Protein AF-A0A060Z5K5-F1 (afdb_monomer)

Sequence (208 aa):
MTDFLVFLSLPHPSLQPNPSNKLAIIHILGLLSNLFTTLDISKQEDESGEGTAPPVKTAPPPPGPNPVVVVLQQVFALIQTVLSKWLNDSQVVEAVCAIFEKSVRTLLHDFAPMVSQLSEMLGQMYSTIPQASALDLTRQMVHIFASETDNFPPIKALFELVTSVTLSIFQQGPRDHPDIVDSFMQLQAQVCFWFLISFTLGFSISLS

InterPro domains:
  IPR011989 Armadillo-like helical [G3DSA:1.25.10.10] (8-202)
  IPR040944 Importin 13 repeat 2 [PF18786] (19-47)
  IPR051345 Importin beta-like nuclear transport receptors [PTHR12363] (16-189)
  IPR058537 Transportin-3/Importin-13, fourth TPR domain [PF24139] (66-166)

Secondary structure (DSSP, 8-state):
--HHHHHHH---S-----HHHHHHHHHHHHHHHHHHHH--GGGSSSS----------PPPPP-PPPHHHHHHHHHHHHHHHHHHHHTT-HHHHHHHHHHHHHHHHHHGGGGGGGHHHHHHHHHHHHHHS--HHHHHHHHHHHHHHTT-TTTHHHHHHHHHHHHHHHHHHHHH-TTS-HHHHHHHHHHHHHHHHHHHHHHHTT------

Mean predicted aligned error: 12.59 Å

pLDDT: mean 74.25, std 17.39, range [34.84, 93.31]

Radius of gyration: 20.28 Å; Cα contacts (8 Å, |Δi|>4): 146; chains: 1; bounding box: 58×50×59 Å

Foldseek 3Di:
DVVVVVVVPDPDPDPPPDVVVVVVLLVVLVVLLVVLLVPLPVPPPPPDPDDDDDDDPDDDDPCDPDVSVVVVVVVLVVLVVVCVNCLLPPVSLLSNLVSLQSNCVRCQVVCQVCLLVLLVVLLSSCLNPNDLSSLLSLLSCCVRCVVPLVSVPSSVVSLVSNVVSLVVVVVVPCPVCVSSVVSNVVSVVSVVVVVVVCVVVVVCPPPD

Structure (mmCIF, N/CA/C/O backbone):
data_AF-A0A060Z5K5-F1
#
_entry.id   AF-A0A060Z5K5-F1
#
loop_
_atom_site.group_PDB
_atom_site.id
_atom_site.type_symbol
_atom_site.label_atom_id
_atom_site.label_alt_id
_atom_site.label_comp_id
_atom_site.label_asym_id
_atom_site.label_entity_id
_atom_site.label_seq_id
_atom_site.pdbx_PDB_ins_code
_atom_site.Cartn_x
_atom_site.Cartn_y
_atom_site.Cartn_z
_atom_site.occupancy
_atom_site.B_iso_or_equiv
_atom_site.auth_seq_id
_atom_site.auth_comp_id
_atom_site.auth_asym_id
_atom_site.auth_atom_id
_atom_site.pdbx_PDB_model_num
ATOM 1 N N . MET A 1 1 ? 0.955 -26.351 16.956 1.00 44.62 1 MET A N 1
ATOM 2 C CA . MET A 1 1 ? 1.068 -24.915 17.314 1.00 44.62 1 MET A CA 1
ATOM 3 C C . MET A 1 1 ? 2.454 -24.551 17.857 1.00 44.62 1 MET A C 1
ATOM 5 O O . MET A 1 1 ? 2.835 -23.395 17.776 1.00 44.62 1 MET A O 1
ATOM 9 N N . THR A 1 2 ? 3.237 -25.518 18.349 1.00 37.34 2 THR A N 1
ATOM 10 C CA . THR A 1 2 ? 4.592 -25.333 18.900 1.00 37.34 2 THR A CA 1
ATOM 11 C C . THR A 1 2 ? 5.711 -25.207 17.855 1.00 37.34 2 THR A C 1
ATOM 13 O O . THR A 1 2 ? 6.692 -24.526 18.126 1.00 37.34 2 THR A O 1
ATOM 16 N N . ASP A 1 3 ? 5.561 -25.751 16.643 1.00 43.75 3 ASP A N 1
ATOM 17 C CA . ASP A 1 3 ? 6.574 -25.626 15.572 1.00 43.75 3 ASP A CA 1
ATOM 18 C C . ASP A 1 3 ? 6.774 -24.198 15.040 1.00 43.75 3 ASP A C 1
ATOM 20 O O . ASP A 1 3 ? 7.840 -23.854 14.533 1.00 43.75 3 ASP A O 1
ATOM 24 N N . PHE A 1 4 ? 5.766 -23.336 15.181 1.00 44.59 4 PHE A N 1
ATOM 25 C CA . PHE A 1 4 ? 5.789 -21.990 14.608 1.00 44.59 4 PHE A CA 1
ATOM 26 C C . PHE A 1 4 ? 6.753 -21.050 15.348 1.00 44.59 4 PHE A C 1
ATOM 28 O O . PHE A 1 4 ? 7.448 -20.249 14.726 1.00 44.59 4 PHE A O 1
ATOM 35 N N . LEU A 1 5 ? 6.854 -21.190 16.675 1.00 42.06 5 LEU A N 1
ATOM 36 C CA . LEU A 1 5 ? 7.814 -20.425 17.477 1.00 42.06 5 LEU A CA 1
ATOM 37 C C . LEU A 1 5 ? 9.244 -20.943 17.301 1.00 42.06 5 LEU A C 1
ATOM 39 O O . LEU A 1 5 ? 10.181 -20.152 17.302 1.00 42.06 5 LEU A O 1
ATOM 43 N N . VAL A 1 6 ? 9.424 -22.244 17.054 1.00 49.81 6 VAL A N 1
ATOM 44 C CA . VAL A 1 6 ? 10.751 -22.818 16.776 1.00 49.81 6 VAL A CA 1
ATOM 45 C C . VAL A 1 6 ? 11.325 -22.263 15.468 1.00 49.81 6 VAL A C 1
ATOM 47 O O . VAL A 1 6 ? 12.512 -21.955 15.401 1.00 49.81 6 VAL A O 1
ATOM 50 N N . PHE A 1 7 ? 10.483 -22.041 14.453 1.00 47.78 7 PHE A N 1
ATOM 51 C CA . PHE A 1 7 ? 10.912 -21.466 13.173 1.00 47.78 7 PHE A CA 1
ATOM 52 C C . PHE A 1 7 ? 11.281 -19.969 13.255 1.00 47.78 7 PHE A C 1
ATOM 54 O O . PHE A 1 7 ? 12.059 -19.480 12.434 1.00 47.78 7 PHE A O 1
ATOM 61 N N . LEU A 1 8 ? 10.743 -19.241 14.242 1.00 44.91 8 LEU A N 1
ATOM 62 C CA . LEU A 1 8 ? 10.999 -17.811 14.472 1.00 44.91 8 LEU A CA 1
ATOM 63 C C . LEU A 1 8 ? 12.113 -17.538 15.496 1.00 44.91 8 LEU A C 1
ATOM 65 O O . LEU A 1 8 ? 12.731 -16.478 15.435 1.00 44.91 8 LEU A O 1
ATOM 69 N N . SER A 1 9 ? 12.394 -18.468 16.414 1.00 38.03 9 SER A N 1
ATOM 70 C CA . SER A 1 9 ? 13.347 -18.259 17.517 1.00 38.03 9 SER A CA 1
ATOM 71 C C . SER A 1 9 ? 14.774 -18.762 17.269 1.00 38.03 9 SER A C 1
ATOM 73 O O . SER A 1 9 ? 15.619 -18.564 18.141 1.00 38.03 9 SER A O 1
ATOM 75 N N . LEU A 1 10 ? 15.097 -19.386 16.127 1.00 34.84 10 LEU A N 1
ATOM 76 C CA . LEU A 1 10 ? 16.484 -19.784 15.853 1.00 34.84 10 LEU A CA 1
ATOM 77 C C . LEU A 1 10 ? 17.311 -18.634 15.243 1.00 34.84 10 LEU A C 1
ATOM 79 O O . LEU A 1 10 ? 16.999 -18.175 14.141 1.00 34.84 10 LEU A O 1
ATOM 83 N N . PRO A 1 11 ? 18.434 -18.236 15.873 1.00 44.25 11 PRO A N 1
ATOM 84 C CA . PRO A 1 11 ? 19.439 -17.418 15.222 1.00 44.25 11 PRO A CA 1
ATOM 85 C C . PRO A 1 11 ? 20.275 -18.349 14.341 1.00 44.25 11 PRO A C 1
ATOM 87 O O . PRO A 1 11 ? 21.190 -19.006 14.827 1.00 44.25 11 PRO A O 1
ATOM 90 N N . HIS A 1 12 ? 19.943 -18.466 13.056 1.00 40.28 12 HIS A N 1
ATOM 91 C CA . HIS A 1 12 ? 20.864 -19.048 12.080 1.00 40.28 12 HIS A CA 1
ATOM 92 C C . HIS A 1 12 ? 21.026 -18.125 10.868 1.00 40.28 12 HIS A C 1
ATOM 94 O O . HIS A 1 12 ? 20.030 -17.719 10.260 1.00 40.28 12 HIS A O 1
ATOM 100 N N . PRO A 1 13 ? 22.279 -17.784 10.515 1.00 49.22 13 PRO A N 1
ATOM 101 C CA . PRO A 1 13 ? 22.588 -17.052 9.303 1.00 49.22 13 PRO A CA 1
ATOM 102 C C . PRO A 1 13 ? 22.387 -18.005 8.117 1.00 49.22 13 PRO A C 1
ATOM 104 O O . PRO A 1 13 ? 22.707 -19.185 8.220 1.00 49.22 13 PRO A O 1
ATOM 107 N N . SER A 1 14 ? 21.868 -17.489 6.999 1.00 41.91 14 SER A N 1
ATOM 108 C CA . SER A 1 14 ? 21.512 -18.202 5.752 1.00 41.91 14 SER A CA 1
ATOM 109 C C . SER A 1 14 ? 20.120 -18.859 5.686 1.00 41.91 14 SER A C 1
ATOM 111 O O . SER A 1 14 ? 19.975 -20.039 5.382 1.00 41.91 14 SER A O 1
ATOM 113 N N . LEU A 1 15 ? 19.047 -18.067 5.832 1.00 43.53 15 LEU A N 1
ATOM 114 C CA . LEU A 1 15 ? 17.788 -18.424 5.162 1.00 43.53 15 LEU A CA 1
ATOM 115 C C . LEU A 1 15 ? 17.928 -18.072 3.671 1.00 43.53 15 LEU A C 1
ATOM 117 O O . LEU A 1 15 ? 17.514 -17.000 3.239 1.00 43.53 15 LEU A O 1
ATOM 121 N N . GLN A 1 16 ? 18.564 -18.941 2.881 1.00 48.69 16 GLN A N 1
ATOM 122 C CA . GLN A 1 16 ? 18.398 -18.863 1.430 1.00 48.69 16 GLN A CA 1
ATOM 123 C C . GLN A 1 16 ? 16.910 -19.124 1.122 1.00 48.69 16 GLN A C 1
ATOM 125 O O . GLN A 1 16 ? 16.372 -20.135 1.588 1.00 48.69 16 GLN A O 1
ATOM 130 N N . PRO A 1 17 ? 16.218 -18.227 0.397 1.00 52.06 17 PRO A N 1
ATOM 131 C CA . PRO A 1 17 ? 14.817 -18.415 0.044 1.00 52.06 17 PRO A CA 1
ATOM 132 C C . PRO A 1 17 ? 14.689 -19.668 -0.831 1.00 52.06 17 PRO A C 1
ATOM 134 O O . PRO A 1 17 ? 15.115 -19.683 -1.982 1.00 52.06 17 PRO A O 1
ATOM 137 N N . ASN A 1 18 ? 14.150 -20.753 -0.268 1.00 60.19 18 ASN A N 1
ATOM 138 C CA . ASN A 1 18 ? 13.898 -21.989 -1.005 1.00 60.19 18 ASN A CA 1
ATOM 139 C C . ASN A 1 18 ? 12.447 -21.978 -1.562 1.00 60.19 18 ASN A C 1
ATOM 141 O O . ASN A 1 18 ? 11.542 -21.423 -0.927 1.00 60.19 18 ASN A O 1
ATOM 145 N N . PRO A 1 19 ? 12.182 -22.572 -2.739 1.00 63.44 19 PRO A N 1
ATOM 146 C CA . PRO A 1 19 ? 10.865 -22.504 -3.383 1.00 63.44 19 PRO A CA 1
ATOM 147 C C . PRO A 1 19 ? 9.754 -23.241 -2.609 1.00 63.44 19 PRO A C 1
ATOM 149 O O . PRO A 1 19 ? 8.592 -22.845 -2.679 1.00 63.44 19 PRO A O 1
ATOM 152 N N . SER A 1 20 ? 10.085 -24.266 -1.820 1.00 67.00 20 SER A N 1
ATOM 153 C CA . SER A 1 20 ? 9.110 -24.992 -0.988 1.00 67.00 20 SER A CA 1
ATOM 154 C C . SER A 1 20 ? 8.607 -24.156 0.198 1.00 67.00 20 SER A C 1
ATOM 156 O O . SER A 1 20 ? 7.423 -24.184 0.528 1.00 67.00 20 SER A O 1
ATOM 158 N N . ASN A 1 21 ? 9.482 -23.352 0.803 1.00 76.12 21 ASN A N 1
ATOM 159 C CA . ASN A 1 21 ? 9.159 -22.413 1.874 1.00 76.12 21 ASN A CA 1
ATOM 160 C C . ASN A 1 21 ? 8.326 -21.256 1.324 1.00 76.12 21 ASN A C 1
ATOM 162 O O . ASN A 1 21 ? 7.429 -20.787 2.017 1.00 76.12 21 ASN A O 1
ATOM 166 N N . LYS A 1 22 ? 8.571 -20.829 0.075 1.00 73.94 22 LYS A N 1
ATOM 167 C CA . LYS A 1 22 ? 7.778 -19.787 -0.591 1.00 73.94 22 LYS A CA 1
ATOM 168 C C . LYS A 1 22 ? 6.291 -20.145 -0.621 1.00 73.94 22 LYS A C 1
ATOM 170 O O . LYS A 1 22 ? 5.469 -19.345 -0.187 1.00 73.94 22 LYS A O 1
ATOM 175 N N . LEU A 1 23 ? 5.942 -21.353 -1.073 1.00 76.94 23 LEU A N 1
ATOM 176 C CA . LEU A 1 23 ? 4.542 -21.797 -1.129 1.00 76.94 23 LEU A CA 1
ATOM 177 C C . LEU A 1 23 ? 3.906 -21.890 0.263 1.00 76.94 23 LEU A C 1
ATOM 179 O O . LEU A 1 23 ? 2.769 -21.459 0.442 1.00 76.94 23 LEU A O 1
ATOM 183 N N . ALA A 1 24 ? 4.642 -22.395 1.258 1.00 78.19 24 ALA A N 1
ATOM 184 C CA . ALA A 1 24 ? 4.161 -22.448 2.637 1.00 78.19 24 ALA A CA 1
ATOM 185 C C . ALA A 1 24 ? 3.895 -21.043 3.204 1.00 78.19 24 ALA A C 1
ATOM 187 O O . ALA A 1 24 ? 2.864 -20.816 3.833 1.00 78.19 24 ALA A O 1
ATOM 188 N N . ILE A 1 25 ? 4.787 -20.085 2.937 1.00 78.19 25 ILE A N 1
ATOM 189 C CA . ILE A 1 25 ? 4.647 -18.691 3.368 1.00 78.19 25 ILE A CA 1
ATOM 190 C C . ILE A 1 25 ? 3.446 -18.031 2.693 1.00 78.19 25 ILE A C 1
ATOM 192 O O . ILE A 1 25 ? 2.624 -17.446 3.389 1.00 78.19 25 ILE A O 1
ATOM 196 N N . ILE A 1 26 ? 3.298 -18.170 1.372 1.00 77.12 26 ILE A N 1
ATOM 197 C CA . ILE A 1 26 ? 2.141 -17.634 0.637 1.00 77.12 26 ILE A CA 1
ATOM 198 C C . ILE A 1 26 ? 0.837 -18.234 1.177 1.00 77.12 26 ILE A C 1
ATOM 200 O O . ILE A 1 26 ? -0.138 -17.513 1.375 1.00 77.12 26 ILE A O 1
ATOM 204 N N . HIS A 1 27 ? 0.818 -19.533 1.482 1.00 75.00 27 HIS A N 1
ATOM 205 C CA . HIS A 1 27 ? -0.350 -20.178 2.073 1.00 75.00 27 HIS A CA 1
ATOM 206 C C . HIS A 1 27 ? -0.678 -19.618 3.467 1.00 75.00 27 HIS A C 1
ATOM 208 O O . HIS A 1 27 ? -1.834 -19.316 3.751 1.00 75.00 27 HIS A O 1
ATOM 214 N N . ILE A 1 28 ? 0.324 -19.424 4.333 1.00 80.81 28 ILE A N 1
ATOM 215 C CA . ILE A 1 28 ? 0.141 -18.820 5.666 1.00 80.81 28 ILE A CA 1
ATOM 216 C C . ILE A 1 28 ? -0.368 -17.381 5.548 1.00 80.81 28 ILE A C 1
ATOM 218 O O . ILE A 1 28 ? -1.309 -17.004 6.241 1.00 80.81 28 ILE A O 1
ATOM 222 N N . LEU A 1 29 ? 0.219 -16.594 4.649 1.00 78.69 29 LEU A N 1
ATOM 223 C CA . LEU A 1 29 ? -0.229 -15.243 4.323 1.00 78.69 29 LEU A CA 1
ATOM 224 C C . LEU A 1 29 ? -1.702 -15.252 3.868 1.00 78.69 29 LEU A C 1
ATOM 226 O O . LEU A 1 29 ? -2.509 -14.464 4.360 1.00 78.69 29 LEU A O 1
ATOM 230 N N . GLY A 1 30 ? -2.095 -16.214 3.030 1.00 77.00 30 GLY A N 1
ATOM 231 C CA . GLY A 1 30 ? -3.491 -16.426 2.643 1.00 77.00 30 GLY A CA 1
ATOM 232 C C . GLY A 1 30 ? -4.416 -16.738 3.827 1.00 77.00 30 GLY A C 1
ATOM 233 O O . GLY A 1 30 ? -5.504 -16.172 3.922 1.00 77.00 30 GLY A O 1
ATOM 234 N N . LEU A 1 31 ? -3.980 -17.577 4.774 1.00 79.75 31 LEU A N 1
ATOM 235 C CA . LEU A 1 31 ? -4.740 -17.858 6.000 1.00 79.75 31 LEU A CA 1
ATOM 236 C C . LEU A 1 31 ? -4.912 -16.603 6.870 1.00 79.75 31 LEU A C 1
ATOM 238 O O . LEU A 1 31 ? -5.997 -16.380 7.404 1.00 79.75 31 LEU A O 1
ATOM 242 N N . LEU A 1 32 ? -3.877 -15.763 6.974 1.00 77.50 32 LEU A N 1
ATOM 243 C CA . LEU A 1 32 ? -3.950 -14.480 7.681 1.00 77.50 32 LEU A CA 1
ATOM 244 C C . LEU A 1 32 ? -4.933 -13.512 7.002 1.00 77.50 32 LEU A C 1
ATOM 246 O O . LEU A 1 32 ? -5.686 -12.832 7.692 1.00 77.50 32 LEU A O 1
ATOM 250 N N . SER A 1 33 ? -4.999 -13.502 5.665 1.00 74.38 33 SER A N 1
ATOM 251 C CA . SER A 1 33 ? -6.026 -12.759 4.912 1.00 74.38 33 SER A CA 1
ATOM 252 C C . SER A 1 33 ? -7.446 -13.161 5.316 1.00 74.38 33 SER A C 1
ATOM 254 O O . SER A 1 33 ? -8.305 -12.312 5.561 1.00 74.38 33 SER A O 1
ATOM 256 N N . ASN A 1 34 ? -7.692 -14.469 5.418 1.00 76.31 34 ASN A N 1
ATOM 257 C CA . ASN A 1 34 ? -8.995 -15.001 5.814 1.00 76.31 34 ASN A CA 1
ATOM 258 C C . ASN A 1 34 ? -9.324 -14.654 7.271 1.00 76.31 34 ASN A C 1
ATOM 260 O O . ASN A 1 34 ? -10.469 -14.348 7.594 1.00 76.31 34 ASN A O 1
ATOM 264 N N . LEU A 1 35 ? -8.315 -14.644 8.146 1.00 76.88 35 LEU A N 1
ATOM 265 C CA . LEU A 1 35 ? -8.489 -14.201 9.524 1.00 76.88 35 LEU A CA 1
ATOM 266 C C . LEU A 1 35 ? -8.926 -12.730 9.577 1.00 76.88 35 LEU A C 1
ATOM 268 O O . LEU A 1 35 ? -9.896 -12.427 10.260 1.00 76.88 35 LEU A O 1
ATOM 272 N N . PHE A 1 36 ? -8.277 -11.835 8.822 1.00 71.06 36 PHE A N 1
ATOM 273 C CA . PHE A 1 36 ? -8.640 -10.413 8.792 1.00 71.06 36 PHE A CA 1
ATOM 274 C C . PHE A 1 36 ? -10.025 -10.140 8.213 1.00 71.06 36 PHE A C 1
ATOM 276 O O . PHE A 1 36 ? -10.741 -9.299 8.740 1.00 71.06 36 PHE A O 1
ATOM 283 N N . THR A 1 37 ? -10.425 -10.876 7.177 1.00 70.69 37 THR A N 1
ATOM 284 C CA . THR A 1 37 ? -11.785 -10.767 6.620 1.00 70.69 37 THR A CA 1
ATOM 285 C C . THR A 1 37 ? -12.864 -11.303 7.566 1.00 70.69 37 THR A C 1
ATOM 287 O O . THR A 1 37 ? -14.017 -10.906 7.455 1.00 70.69 37 THR A O 1
ATOM 290 N N . THR A 1 38 ? -12.502 -12.174 8.514 1.00 69.06 38 THR A N 1
ATOM 291 C CA . THR A 1 38 ? -13.416 -12.707 9.543 1.00 69.06 38 THR A CA 1
ATOM 292 C C . THR A 1 38 ? -13.404 -11.871 10.832 1.00 69.06 38 THR A C 1
ATOM 294 O O . THR A 1 38 ? -14.346 -11.938 11.614 1.00 69.06 38 THR A O 1
ATOM 297 N N . LEU A 1 39 ? -12.351 -11.077 11.061 1.00 64.94 39 LEU A N 1
ATOM 298 C CA . LEU A 1 39 ? -12.170 -10.198 12.228 1.00 64.94 39 LEU A CA 1
ATOM 299 C C . LEU A 1 39 ? -13.001 -8.903 12.169 1.00 64.94 39 LEU A C 1
ATOM 301 O O . LEU A 1 39 ? -12.843 -8.059 13.047 1.00 64.94 39 LEU A O 1
ATOM 305 N N . ASP A 1 40 ? -13.876 -8.750 11.173 1.00 62.50 40 ASP A N 1
ATOM 306 C CA . ASP A 1 40 ? -14.920 -7.720 11.119 1.00 62.50 40 ASP A CA 1
ATOM 307 C C . ASP A 1 40 ? -15.944 -7.968 12.244 1.00 62.50 40 ASP A C 1
ATOM 309 O O . ASP A 1 40 ? -16.966 -8.635 12.074 1.00 62.50 40 ASP A O 1
ATOM 313 N N . ILE A 1 41 ? -15.612 -7.501 13.448 1.00 55.66 41 ILE A N 1
ATOM 314 C CA . ILE A 1 41 ? -16.504 -7.534 14.617 1.00 55.66 41 ILE A CA 1
ATOM 315 C C . ILE A 1 41 ? -17.594 -6.45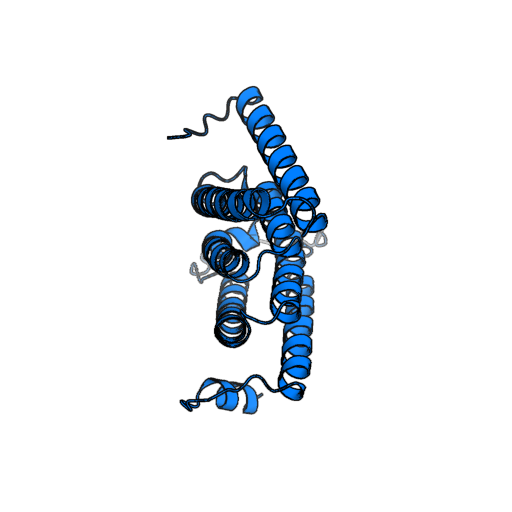0 14.480 1.00 55.66 41 ILE A C 1
ATOM 317 O O . ILE A 1 41 ? -18.643 -6.532 15.119 1.00 55.66 41 ILE A O 1
ATOM 321 N N . SER A 1 42 ? -17.389 -5.482 13.585 1.00 48.59 42 SER A N 1
ATOM 322 C CA . SER A 1 42 ? -18.235 -4.310 13.349 1.00 48.59 42 SER A CA 1
ATOM 323 C C . SER A 1 42 ? -19.606 -4.665 12.757 1.00 48.59 42 SER A C 1
ATOM 325 O O . SER A 1 42 ? -20.529 -3.857 12.797 1.00 48.59 42 SER A O 1
ATOM 327 N N . LYS A 1 43 ? -19.793 -5.898 12.271 1.00 46.03 43 LYS A N 1
ATOM 328 C CA . LYS A 1 43 ? -21.084 -6.382 11.760 1.00 46.03 43 LYS A CA 1
ATOM 329 C C . LYS A 1 43 ? -22.032 -6.976 12.812 1.00 46.03 43 LYS A C 1
ATOM 331 O O . LYS A 1 43 ? -23.114 -7.427 12.443 1.00 46.03 43 LYS A O 1
ATOM 336 N N . GLN A 1 44 ? -21.655 -7.019 14.093 1.00 40.47 44 GLN A N 1
ATOM 337 C CA . GLN A 1 44 ? -22.434 -7.718 15.129 1.00 40.47 44 GLN A CA 1
ATOM 338 C C . GLN A 1 44 ? -23.178 -6.803 16.123 1.00 40.47 44 GLN A C 1
ATOM 340 O O . GLN A 1 44 ? -23.739 -7.312 17.088 1.00 40.47 44 GLN A O 1
ATOM 345 N N . GLU A 1 45 ? -23.233 -5.483 15.901 1.00 43.31 45 GLU A N 1
ATOM 346 C CA . GLU A 1 45 ? -24.003 -4.570 16.774 1.00 43.31 45 GLU A CA 1
ATOM 347 C C . GLU A 1 45 ? -25.411 -4.207 16.256 1.00 43.31 45 GLU A C 1
ATOM 349 O O . GLU A 1 45 ? -26.222 -3.723 17.041 1.00 43.31 45 GLU A O 1
ATOM 354 N N . ASP A 1 46 ? -25.773 -4.524 15.005 1.00 40.56 46 ASP A N 1
ATOM 355 C CA . ASP A 1 46 ? -27.082 -4.133 14.432 1.00 40.56 46 ASP A CA 1
ATOM 356 C C . ASP A 1 46 ? -28.192 -5.215 14.481 1.00 40.56 46 ASP A C 1
ATOM 358 O O . ASP A 1 46 ? -29.323 -4.957 14.072 1.00 40.56 46 ASP A O 1
ATOM 362 N N . GLU A 1 47 ? -27.941 -6.412 15.032 1.00 42.41 47 GLU A N 1
ATOM 363 C CA . GLU A 1 47 ? -28.956 -7.482 15.200 1.00 42.41 47 GLU A CA 1
ATOM 364 C C . GLU A 1 47 ? -29.211 -7.853 16.675 1.00 42.41 47 GLU A C 1
ATOM 366 O O . GLU A 1 47 ? -29.268 -9.020 17.062 1.00 42.41 47 GLU A O 1
ATOM 371 N N . SER A 1 48 ? -29.387 -6.864 17.550 1.00 40.59 48 SER A N 1
ATOM 372 C CA . SER A 1 48 ? -29.969 -7.101 18.883 1.00 40.59 48 SER A CA 1
ATOM 373 C C . SER A 1 48 ? -30.917 -5.976 19.287 1.00 40.59 48 SER A C 1
ATOM 375 O O . SER A 1 48 ? -30.743 -5.287 20.289 1.00 40.59 48 SER A O 1
ATOM 377 N N . GLY A 1 49 ? -31.959 -5.809 18.472 1.00 46.28 49 GLY A N 1
ATOM 378 C CA . GLY A 1 49 ? -33.198 -5.167 18.887 1.00 46.28 49 GLY A CA 1
ATOM 379 C C . GLY A 1 49 ? -34.063 -6.129 19.713 1.00 46.28 49 GLY A C 1
ATOM 380 O O . GLY A 1 49 ? -34.376 -7.222 19.258 1.00 46.28 49 GLY A O 1
ATOM 381 N N . GLU A 1 50 ? -34.474 -5.644 20.888 1.00 42.03 50 GLU A N 1
ATOM 382 C CA . GLU A 1 50 ? -35.502 -6.152 21.820 1.00 42.03 50 GLU A CA 1
ATOM 383 C C . GLU A 1 50 ? -35.119 -7.233 22.854 1.00 42.03 50 GLU A C 1
ATOM 385 O O . GLU A 1 50 ? -34.911 -8.402 22.542 1.00 42.03 50 GLU A O 1
ATOM 390 N N . GLY A 1 51 ? -35.155 -6.851 24.146 1.00 37.94 51 GLY A N 1
ATOM 391 C CA . GLY A 1 51 ? -35.130 -7.813 25.259 1.00 37.94 51 GLY A CA 1
ATOM 392 C C . GLY A 1 51 ? -34.816 -7.283 26.672 1.00 37.94 51 GLY A C 1
ATOM 393 O O . GLY A 1 51 ? -33.881 -7.752 27.301 1.00 37.94 51 GLY A O 1
ATOM 394 N N . THR A 1 52 ? -35.586 -6.312 27.169 1.00 45.88 52 THR A N 1
ATOM 395 C CA . THR A 1 52 ? -35.945 -6.017 28.586 1.00 45.88 52 THR A CA 1
ATOM 396 C C . THR A 1 52 ? -35.101 -6.598 29.761 1.00 45.88 52 THR A C 1
ATOM 398 O O . THR A 1 52 ? -35.322 -7.744 30.142 1.00 45.88 52 THR A O 1
ATOM 401 N N . ALA A 1 53 ? -34.280 -5.781 30.463 1.00 36.50 53 ALA A N 1
ATOM 402 C CA . ALA A 1 53 ? -33.975 -5.876 31.924 1.00 36.50 53 ALA A CA 1
ATOM 403 C C . ALA A 1 53 ? -33.090 -4.699 32.461 1.00 36.50 53 ALA A C 1
ATOM 405 O O . ALA A 1 53 ? -32.394 -4.071 31.668 1.00 36.50 53 ALA A O 1
ATOM 406 N N . PRO A 1 54 ? -33.105 -4.359 33.780 1.00 47.84 54 PRO A N 1
ATOM 407 C CA . PRO A 1 54 ? -32.609 -3.082 34.343 1.00 47.84 54 PRO A CA 1
ATOM 408 C C . PRO A 1 54 ? -31.074 -2.977 34.522 1.00 47.84 54 PRO A C 1
ATOM 410 O O . PRO A 1 54 ? -30.385 -3.996 34.538 1.00 47.84 54 PRO A O 1
ATOM 413 N N . PRO A 1 55 ? -30.521 -1.758 34.732 1.00 47.59 55 PRO A N 1
ATOM 414 C CA . PRO A 1 55 ? -29.097 -1.476 34.580 1.00 47.59 55 PRO A CA 1
ATOM 415 C C . PRO A 1 55 ? -28.294 -1.903 35.814 1.00 47.59 55 PRO A C 1
ATOM 417 O O . PRO A 1 55 ? -28.357 -1.272 36.873 1.00 47.59 55 PRO A O 1
ATOM 420 N N . VAL A 1 56 ? -27.475 -2.944 35.674 1.00 44.62 56 VAL A N 1
ATOM 421 C CA . VAL A 1 56 ? -26.386 -3.204 36.619 1.00 44.62 56 VAL A CA 1
ATOM 422 C C . VAL A 1 56 ? -25.280 -2.196 36.316 1.00 44.62 56 VAL A C 1
ATOM 424 O O . VAL A 1 56 ? -24.671 -2.220 35.252 1.00 44.62 56 VAL A O 1
ATOM 427 N N . LYS A 1 57 ? -25.033 -1.281 37.259 1.00 49.94 57 LYS A N 1
ATOM 428 C CA . LYS A 1 57 ? -23.864 -0.392 37.266 1.00 49.94 57 LYS A CA 1
ATOM 429 C C . LYS A 1 57 ? -22.593 -1.228 37.453 1.00 49.94 57 LYS A C 1
ATOM 431 O O . LYS A 1 57 ? -22.080 -1.337 38.562 1.00 49.94 57 LYS A O 1
ATOM 436 N N . THR A 1 58 ? -22.095 -1.834 36.386 1.00 40.09 58 THR A N 1
ATOM 437 C CA . THR A 1 58 ? -20.724 -2.343 36.321 1.00 40.09 58 THR A CA 1
ATOM 438 C C . THR A 1 58 ? -19.792 -1.188 35.975 1.00 40.09 58 THR A C 1
ATOM 440 O O . THR A 1 58 ? -20.046 -0.429 35.043 1.00 40.09 58 THR A O 1
ATOM 443 N N . ALA A 1 59 ? -18.751 -1.023 36.792 1.00 47.25 59 ALA A N 1
ATOM 444 C CA . ALA A 1 59 ? -17.682 -0.050 36.607 1.00 47.25 59 ALA A CA 1
ATOM 445 C C . ALA A 1 59 ? -17.131 -0.084 35.166 1.00 47.25 59 ALA A C 1
ATOM 447 O O . ALA A 1 59 ? -17.130 -1.161 34.562 1.00 47.25 59 ALA A O 1
ATOM 448 N N . PRO A 1 60 ? -16.660 1.055 34.615 1.00 45.84 60 PRO A N 1
ATOM 449 C CA . PRO A 1 60 ? -16.081 1.076 33.280 1.00 45.84 60 PRO A CA 1
ATOM 450 C C . PRO A 1 60 ? -14.946 0.043 33.219 1.00 45.84 60 PRO A C 1
ATOM 452 O O . PRO A 1 60 ? -14.085 0.049 34.108 1.00 45.84 60 PRO A O 1
ATOM 455 N N . PRO A 1 61 ? -14.962 -0.880 32.238 1.00 51.62 61 PRO A N 1
ATOM 456 C CA . PRO A 1 61 ? -13.878 -1.832 32.068 1.00 51.62 61 PRO A CA 1
ATOM 457 C C . PRO A 1 61 ? -12.560 -1.056 31.932 1.00 51.62 61 PRO A C 1
ATOM 459 O O . PRO A 1 61 ? -12.556 0.040 31.362 1.00 51.62 61 PRO A O 1
ATOM 462 N N . PRO A 1 62 ? -11.444 -1.566 32.489 1.00 52.47 62 PRO A N 1
ATOM 463 C CA . PRO A 1 62 ? -10.151 -0.919 32.318 1.00 52.47 62 PRO A CA 1
ATOM 464 C C . PRO A 1 62 ? -9.908 -0.702 30.816 1.00 52.47 62 PRO A C 1
ATOM 466 O O . PRO A 1 62 ? -10.269 -1.589 30.037 1.00 52.47 62 PRO A O 1
ATOM 469 N N . PRO A 1 63 ? -9.321 0.435 30.396 1.00 52.12 63 PRO A N 1
ATOM 470 C CA . PRO A 1 63 ? -8.955 0.680 29.005 1.00 52.12 63 PRO A CA 1
ATOM 471 C C . PRO A 1 63 ? -7.796 -0.254 28.632 1.00 52.12 63 PRO A C 1
ATOM 473 O O . PRO A 1 63 ? -6.632 0.134 28.578 1.00 52.12 63 PRO A O 1
ATOM 476 N N . GLY A 1 64 ? -8.109 -1.536 28.476 1.00 55.28 64 GLY A N 1
ATOM 477 C CA . GLY A 1 64 ? -7.228 -2.514 27.876 1.00 55.28 64 GLY A CA 1
ATOM 478 C C . GLY A 1 64 ? -7.125 -2.212 26.382 1.00 55.28 64 GLY A C 1
ATOM 479 O O . GLY A 1 64 ? -8.110 -1.773 25.785 1.00 55.28 64 GLY A O 1
ATOM 480 N N . PRO A 1 65 ? -5.951 -2.411 25.765 1.00 59.12 65 PRO A N 1
ATOM 481 C CA . PRO A 1 65 ? -5.806 -2.244 24.327 1.00 59.12 65 PRO A CA 1
ATOM 482 C C . PRO A 1 65 ? -6.816 -3.146 23.611 1.00 59.12 65 PRO A C 1
ATOM 484 O O . PRO A 1 65 ? -6.954 -4.320 23.964 1.00 59.12 65 PRO A O 1
ATOM 487 N N . ASN A 1 66 ? -7.534 -2.588 22.632 1.00 62.75 66 ASN A N 1
ATOM 488 C CA . ASN A 1 66 ? -8.523 -3.320 21.846 1.00 62.75 66 ASN A CA 1
ATOM 489 C C . ASN A 1 66 ? -7.918 -4.650 21.362 1.00 62.75 66 ASN A C 1
ATOM 491 O O . ASN A 1 66 ? -6.869 -4.627 20.710 1.00 62.75 66 ASN A O 1
ATOM 495 N N . PRO A 1 67 ? -8.541 -5.808 21.651 1.00 72.25 67 PRO A N 1
ATOM 496 C CA . PRO A 1 67 ? -7.960 -7.113 21.331 1.00 72.25 67 PRO A CA 1
ATOM 497 C C . PRO A 1 67 ? -7.695 -7.264 19.827 1.00 72.25 67 PRO A C 1
ATOM 499 O O . PRO A 1 67 ? -6.708 -7.879 19.433 1.00 72.25 67 PRO A O 1
ATOM 502 N N . VAL A 1 68 ? -8.517 -6.618 18.995 1.00 71.50 68 VAL A N 1
ATOM 503 C CA . VAL A 1 68 ? -8.338 -6.522 17.539 1.00 71.50 68 VAL A CA 1
ATOM 504 C C . VAL A 1 68 ? -7.014 -5.846 17.175 1.00 71.50 68 VAL A C 1
ATOM 506 O O . VAL A 1 68 ? -6.267 -6.366 16.351 1.00 71.50 68 VAL A O 1
ATOM 509 N N . VAL A 1 69 ? -6.677 -4.734 17.834 1.00 72.38 69 VAL A N 1
ATOM 510 C CA . VAL A 1 69 ? -5.433 -3.984 17.593 1.00 72.38 69 VAL A CA 1
ATOM 511 C C . VAL A 1 69 ? -4.214 -4.812 17.994 1.00 72.38 69 VAL A C 1
ATOM 513 O O . VAL A 1 69 ? -3.223 -4.833 17.269 1.00 72.38 69 VAL A O 1
ATOM 516 N N . VAL A 1 70 ? -4.294 -5.551 19.104 1.00 78.06 70 VAL A N 1
ATOM 517 C CA . VAL A 1 70 ? -3.209 -6.443 19.547 1.00 78.06 70 VAL A CA 1
ATOM 518 C C . VAL A 1 70 ? -2.970 -7.561 18.529 1.00 78.06 70 VAL A C 1
ATOM 520 O O . VAL A 1 70 ? -1.824 -7.839 18.172 1.00 78.06 70 VAL A O 1
ATOM 523 N N . VAL A 1 71 ? -4.042 -8.175 18.018 1.00 80.69 71 VAL A N 1
ATOM 524 C CA . VAL A 1 71 ? -3.941 -9.206 16.975 1.00 80.69 71 VAL A CA 1
ATOM 525 C C . VAL A 1 71 ? -3.370 -8.616 15.686 1.00 80.69 71 VAL A C 1
ATOM 527 O O . VAL A 1 71 ? -2.444 -9.193 15.117 1.00 80.69 71 VAL A O 1
ATOM 530 N N . LEU A 1 72 ? -3.850 -7.445 15.255 1.00 75.94 72 LEU A N 1
ATOM 531 C CA . LEU A 1 72 ? -3.328 -6.728 14.090 1.00 75.94 72 LEU A CA 1
ATOM 532 C C . LEU A 1 72 ? -1.826 -6.466 14.211 1.00 75.94 72 LEU A C 1
ATOM 534 O O . LEU A 1 72 ? -1.084 -6.813 13.296 1.00 75.94 72 LEU A O 1
ATOM 538 N N . GLN A 1 73 ? -1.366 -5.929 15.344 1.00 80.00 73 GLN A N 1
ATOM 539 C CA . GLN A 1 73 ? 0.054 -5.672 15.601 1.00 80.00 73 GLN A CA 1
ATOM 540 C C . GLN A 1 73 ? 0.894 -6.949 15.544 1.00 80.00 73 GLN A C 1
ATOM 542 O O . GLN A 1 73 ? 1.964 -6.970 14.931 1.00 80.00 73 GLN A O 1
ATOM 547 N N . GLN A 1 74 ? 0.406 -8.035 16.146 1.00 79.69 74 GLN A N 1
ATOM 548 C CA . GLN A 1 74 ? 1.126 -9.303 16.165 1.00 79.69 74 GLN A CA 1
ATOM 549 C C . GLN A 1 74 ? 1.239 -9.914 14.763 1.00 79.69 74 GLN A C 1
ATOM 551 O O . GLN A 1 74 ? 2.302 -10.407 14.380 1.00 79.69 74 GLN A O 1
ATOM 556 N N . VAL A 1 75 ? 0.170 -9.837 13.969 1.00 81.38 75 VAL A N 1
ATOM 557 C CA . VAL A 1 75 ? 0.193 -10.268 12.569 1.00 81.38 75 VAL A CA 1
ATOM 558 C C . VAL A 1 75 ? 1.115 -9.374 11.739 1.00 81.38 75 VAL A C 1
ATOM 560 O O . VAL A 1 75 ? 1.870 -9.878 10.909 1.00 81.38 75 VAL A O 1
ATOM 563 N N . PHE A 1 76 ? 1.134 -8.069 12.000 1.00 82.81 76 PHE A N 1
ATOM 564 C CA . PHE A 1 76 ? 2.023 -7.136 11.316 1.00 82.81 76 PHE A CA 1
ATOM 565 C C . PHE A 1 76 ? 3.500 -7.469 11.549 1.00 82.81 76 PHE A C 1
ATOM 567 O O . PHE A 1 76 ? 4.273 -7.536 10.596 1.00 82.81 76 PHE A O 1
ATOM 574 N N . ALA A 1 77 ? 3.885 -7.774 12.792 1.00 81.81 77 ALA A N 1
ATOM 575 C CA . ALA A 1 77 ? 5.246 -8.193 13.131 1.00 81.81 77 ALA A CA 1
ATOM 576 C C . ALA A 1 77 ? 5.663 -9.483 12.396 1.00 81.81 77 ALA A C 1
ATOM 578 O O . ALA A 1 77 ? 6.804 -9.613 11.934 1.00 81.81 77 ALA A O 1
ATOM 579 N N . LEU A 1 78 ? 4.731 -10.429 12.233 1.00 82.06 78 LEU A N 1
ATOM 580 C CA . LEU A 1 78 ? 4.961 -11.638 11.441 1.00 82.06 78 LEU A CA 1
ATOM 581 C C . LEU A 1 78 ? 5.181 -11.301 9.964 1.00 82.06 78 LEU A C 1
ATOM 583 O O . LEU A 1 78 ? 6.144 -11.782 9.365 1.00 82.06 78 LEU A O 1
ATOM 587 N N . ILE A 1 79 ? 4.338 -10.441 9.390 1.00 84.12 79 ILE A N 1
ATOM 588 C CA . ILE A 1 79 ? 4.450 -10.025 7.989 1.00 84.12 79 ILE A CA 1
ATOM 589 C C . ILE A 1 79 ? 5.760 -9.268 7.745 1.00 84.12 79 ILE A C 1
ATOM 591 O O . ILE A 1 79 ? 6.463 -9.580 6.786 1.00 84.12 79 ILE A O 1
ATOM 595 N N . GLN A 1 80 ? 6.157 -8.355 8.634 1.00 82.19 80 GLN A N 1
ATOM 596 C CA . GLN A 1 80 ? 7.448 -7.663 8.544 1.00 82.19 80 GLN A CA 1
ATOM 597 C C . GLN A 1 80 ? 8.625 -8.642 8.587 1.00 82.19 80 GLN A C 1
ATOM 599 O O . GLN A 1 80 ? 9.582 -8.503 7.825 1.00 82.19 80 GLN A O 1
ATOM 604 N N . THR A 1 81 ? 8.542 -9.684 9.419 1.00 83.56 81 THR A N 1
ATOM 605 C CA . THR A 1 81 ? 9.574 -10.729 9.467 1.00 83.56 81 THR A CA 1
ATOM 606 C C . THR A 1 81 ? 9.666 -11.483 8.139 1.00 83.56 81 THR A C 1
ATOM 608 O O . THR A 1 81 ? 10.769 -11.779 7.675 1.00 83.56 81 THR A O 1
ATOM 611 N N . VAL A 1 82 ? 8.531 -11.766 7.495 1.00 83.62 82 VAL A N 1
ATOM 612 C CA . VAL A 1 82 ? 8.497 -12.378 6.160 1.00 83.62 82 VAL A CA 1
ATOM 613 C C . VAL A 1 82 ? 9.087 -11.427 5.120 1.00 83.62 82 VAL A C 1
ATOM 615 O O . VAL A 1 82 ? 10.022 -11.809 4.419 1.00 83.62 82 VAL A O 1
ATOM 618 N N . LEU A 1 83 ? 8.619 -10.179 5.060 1.00 84.25 83 LEU A N 1
ATOM 619 C CA . LEU A 1 83 ? 9.122 -9.184 4.115 1.00 84.25 83 LEU A CA 1
ATOM 620 C C . LEU A 1 83 ? 10.628 -8.975 4.262 1.00 84.25 83 LEU A C 1
ATOM 622 O O . LEU A 1 83 ? 11.311 -8.929 3.253 1.00 84.25 83 LEU A O 1
ATOM 626 N N . SER A 1 84 ? 11.184 -8.980 5.477 1.00 84.38 84 SER A N 1
ATOM 627 C CA . SER A 1 84 ? 12.634 -8.814 5.675 1.00 84.38 84 SER A CA 1
ATOM 628 C C . SER A 1 84 ? 13.487 -9.854 4.929 1.00 84.38 84 SER A C 1
ATOM 630 O O . SER A 1 84 ? 14.628 -9.579 4.563 1.00 84.38 84 SER A O 1
ATOM 632 N N . LYS A 1 85 ? 12.930 -11.046 4.669 1.00 82.94 85 LYS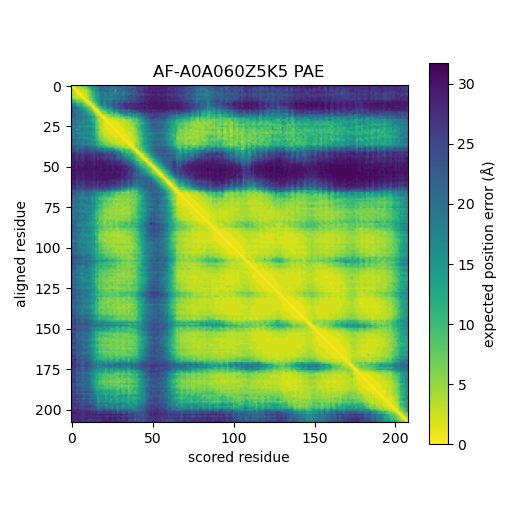 A N 1
ATOM 633 C CA . LYS A 1 85 ? 13.597 -12.147 3.957 1.00 82.94 85 LYS A CA 1
ATOM 634 C C . LYS A 1 85 ? 13.167 -12.272 2.492 1.00 82.94 85 LYS A C 1
ATOM 636 O O . LYS A 1 85 ? 13.907 -12.844 1.697 1.00 82.94 85 LYS A O 1
ATOM 641 N N . TRP A 1 86 ? 11.986 -11.759 2.145 1.00 83.31 86 TRP A N 1
ATOM 642 C CA . TRP A 1 86 ? 11.325 -11.968 0.850 1.00 83.31 86 TRP A CA 1
ATOM 643 C C . TRP A 1 86 ? 10.999 -10.669 0.106 1.00 83.31 86 TRP A C 1
ATOM 645 O O . TRP A 1 86 ? 10.271 -10.697 -0.879 1.00 83.31 86 TRP A O 1
ATOM 655 N N . LEU A 1 87 ? 11.567 -9.539 0.531 1.00 85.00 87 LEU A N 1
ATOM 656 C CA . LEU A 1 87 ? 11.354 -8.224 -0.083 1.00 85.00 87 LEU A CA 1
ATOM 657 C C . LEU A 1 87 ? 11.779 -8.173 -1.558 1.00 85.00 87 LEU A C 1
ATOM 659 O O . LEU A 1 87 ? 11.273 -7.359 -2.315 1.00 85.00 87 LEU A O 1
ATOM 663 N N . ASN A 1 88 ? 12.678 -9.074 -1.964 1.00 85.44 88 ASN A N 1
ATOM 664 C CA . ASN A 1 88 ? 13.151 -9.210 -3.341 1.00 85.44 88 ASN A CA 1
ATOM 665 C C . ASN A 1 88 ? 12.270 -10.139 -4.208 1.00 85.44 88 ASN A C 1
ATOM 667 O O . ASN A 1 88 ? 12.595 -10.368 -5.371 1.00 85.44 88 ASN A O 1
ATOM 671 N N . ASP A 1 89 ? 11.183 -10.702 -3.666 1.00 86.25 89 ASP A N 1
ATOM 672 C CA . ASP A 1 89 ? 10.267 -11.583 -4.397 1.00 86.25 89 ASP A CA 1
ATOM 673 C C . ASP A 1 89 ? 8.937 -10.876 -4.680 1.00 86.25 89 ASP A C 1
ATOM 675 O O . ASP A 1 89 ? 8.130 -10.633 -3.779 1.00 86.25 89 ASP A O 1
ATOM 679 N N . SER A 1 90 ? 8.690 -10.591 -5.959 1.00 86.19 90 SER A N 1
ATOM 680 C CA . SER A 1 90 ? 7.507 -9.864 -6.420 1.00 86.19 90 SER A CA 1
ATOM 681 C C . SER A 1 90 ? 6.184 -10.509 -6.006 1.00 86.19 90 SER A C 1
ATOM 683 O O . SER A 1 90 ? 5.249 -9.786 -5.685 1.00 86.19 90 SER A O 1
ATOM 685 N N . GLN A 1 91 ? 6.103 -11.843 -5.966 1.00 85.62 91 GLN A N 1
ATOM 686 C CA . GLN A 1 91 ? 4.863 -12.550 -5.624 1.00 85.62 91 GLN A CA 1
ATOM 687 C C . GLN A 1 91 ? 4.556 -12.460 -4.129 1.00 85.62 91 GLN A C 1
ATOM 689 O O . GLN A 1 91 ? 3.394 -12.421 -3.733 1.00 85.62 91 GLN A O 1
ATOM 694 N N . VAL A 1 92 ? 5.593 -12.454 -3.284 1.00 87.06 92 VAL A N 1
ATOM 695 C CA . VAL A 1 92 ? 5.407 -12.318 -1.834 1.00 87.06 92 VAL A CA 1
ATOM 696 C C . VAL A 1 92 ? 4.972 -10.896 -1.501 1.00 87.06 92 VAL A C 1
ATOM 698 O O . VAL A 1 92 ? 4.026 -10.722 -0.738 1.00 87.06 92 VAL A O 1
ATOM 701 N N . VAL A 1 93 ? 5.612 -9.896 -2.111 1.00 89.00 93 VAL A N 1
ATOM 702 C CA . VAL A 1 93 ? 5.234 -8.480 -1.983 1.00 89.00 93 VAL A CA 1
ATOM 703 C C . VAL A 1 93 ? 3.779 -8.270 -2.415 1.00 89.00 93 VAL A C 1
ATOM 705 O O . VAL A 1 93 ? 2.995 -7.712 -1.650 1.00 89.00 93 VAL A O 1
ATOM 708 N N . GLU A 1 94 ? 3.387 -8.804 -3.573 1.00 88.50 94 GLU A N 1
ATOM 709 C CA . GLU A 1 94 ? 2.019 -8.711 -4.089 1.00 88.50 94 GLU A CA 1
ATOM 710 C C . GLU A 1 94 ? 0.997 -9.388 -3.164 1.00 88.50 94 GLU A C 1
ATOM 712 O O . GLU A 1 94 ? -0.031 -8.794 -2.838 1.00 88.50 94 GLU A O 1
ATOM 717 N N . ALA A 1 95 ? 1.292 -10.598 -2.673 1.00 87.38 95 ALA A N 1
ATOM 718 C CA . ALA A 1 95 ? 0.421 -11.300 -1.733 1.00 87.38 95 ALA A CA 1
ATOM 719 C C . ALA A 1 95 ? 0.230 -10.504 -0.434 1.00 87.38 95 ALA A C 1
ATOM 721 O O . ALA A 1 95 ? -0.883 -10.419 0.082 1.00 87.38 95 ALA A O 1
ATOM 722 N N . VAL A 1 96 ? 1.299 -9.892 0.081 1.00 88.50 96 VAL A N 1
ATOM 723 C CA . VAL A 1 96 ? 1.235 -9.038 1.270 1.00 88.50 96 VAL A CA 1
ATOM 724 C C . VAL A 1 96 ? 0.390 -7.787 1.008 1.00 88.50 96 VAL A C 1
ATOM 726 O O . VAL A 1 96 ? -0.490 -7.482 1.815 1.00 88.50 96 VAL A O 1
ATOM 729 N N . CYS A 1 97 ? 0.586 -7.103 -0.123 1.00 89.62 97 CYS A N 1
ATOM 730 C CA . CYS A 1 97 ? -0.249 -5.965 -0.520 1.00 89.62 97 CYS A CA 1
ATOM 731 C C . CYS A 1 97 ? -1.730 -6.354 -0.622 1.00 89.62 97 CYS A C 1
ATOM 733 O O . CYS A 1 97 ? -2.572 -5.674 -0.042 1.00 89.62 97 CYS A O 1
ATOM 735 N N . ALA A 1 98 ? -2.049 -7.475 -1.273 1.00 87.38 98 ALA A N 1
ATOM 736 C CA . ALA A 1 98 ? -3.423 -7.952 -1.437 1.00 87.38 98 ALA A CA 1
ATOM 737 C C . ALA A 1 98 ? -4.108 -8.288 -0.100 1.00 87.38 98 ALA A C 1
ATOM 739 O O . ALA A 1 98 ? -5.320 -8.112 0.051 1.00 87.38 98 ALA A O 1
ATOM 740 N N . ILE A 1 99 ? -3.344 -8.773 0.885 1.00 86.38 99 ILE A N 1
ATOM 741 C CA . ILE A 1 99 ? -3.853 -9.020 2.238 1.00 86.38 99 ILE A CA 1
ATOM 742 C C . ILE A 1 99 ? -4.243 -7.709 2.889 1.00 86.38 99 ILE A C 1
ATOM 744 O O . ILE A 1 99 ? -5.382 -7.576 3.330 1.00 86.38 99 ILE A O 1
ATOM 748 N N . PHE A 1 100 ? -3.320 -6.749 2.927 1.00 88.19 100 PHE A N 1
ATOM 749 C CA . PHE A 1 100 ? -3.582 -5.465 3.561 1.00 88.19 100 PHE A CA 1
ATOM 750 C C . PHE A 1 100 ? -4.661 -4.671 2.842 1.00 88.19 100 PHE A C 1
ATOM 752 O O . PHE A 1 100 ? -5.451 -4.030 3.517 1.00 88.19 100 PHE A O 1
ATOM 759 N N . GLU A 1 101 ? -4.765 -4.765 1.519 1.00 87.81 101 GLU A N 1
ATOM 760 C CA . GLU A 1 101 ? -5.871 -4.167 0.772 1.00 87.81 101 GLU A CA 1
ATOM 761 C C . GLU A 1 101 ? -7.219 -4.679 1.293 1.00 87.81 101 GLU A C 1
ATOM 763 O O . GLU A 1 101 ? -8.073 -3.907 1.726 1.00 87.81 101 GLU A O 1
ATOM 768 N N . LYS A 1 102 ? -7.397 -6.001 1.368 1.00 83.88 102 LYS A N 1
ATOM 769 C CA . LYS A 1 102 ? -8.634 -6.574 1.916 1.00 83.88 102 LYS A CA 1
ATOM 770 C C . LYS A 1 102 ? -8.850 -6.185 3.375 1.00 83.88 102 LYS A C 1
ATOM 772 O O . LYS A 1 102 ? -9.976 -5.853 3.745 1.00 83.88 102 LYS A O 1
ATOM 777 N N . SER A 1 103 ? -7.798 -6.208 4.190 1.00 84.44 103 SER A N 1
ATOM 778 C CA . SER A 1 103 ? -7.879 -5.864 5.611 1.00 84.44 103 SER A CA 1
ATOM 779 C C . SER A 1 103 ? -8.285 -4.411 5.827 1.00 84.44 103 SER A C 1
ATOM 781 O O . SER A 1 103 ? -9.188 -4.155 6.611 1.00 84.44 103 SER A O 1
ATOM 783 N N . VAL A 1 104 ? -7.670 -3.469 5.111 1.00 86.25 104 VAL A N 1
ATOM 784 C CA . VAL A 1 104 ? -7.960 -2.034 5.203 1.00 86.25 104 VAL A CA 1
ATOM 785 C C . VAL A 1 104 ? -9.397 -1.750 4.759 1.00 86.25 104 VAL A C 1
ATOM 787 O O . VAL A 1 104 ? -10.100 -0.997 5.426 1.00 86.25 104 VAL A O 1
ATOM 790 N N . ARG A 1 105 ? -9.879 -2.408 3.696 1.00 84.12 105 ARG A 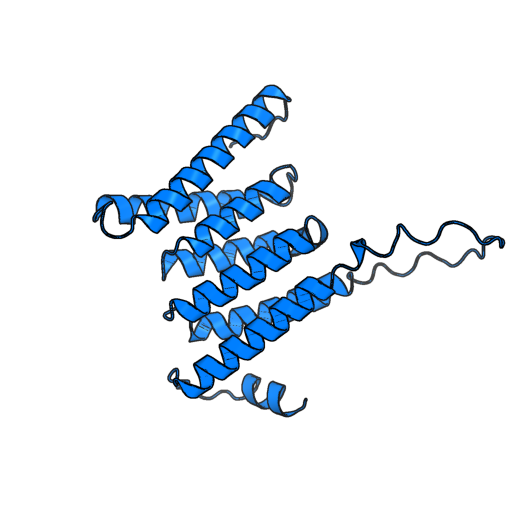N 1
ATOM 791 C CA . ARG A 1 105 ? -11.280 -2.293 3.256 1.00 84.12 105 ARG A CA 1
ATOM 792 C C . ARG A 1 105 ? -12.284 -2.878 4.253 1.00 84.12 105 ARG A C 1
ATOM 794 O O . ARG A 1 105 ? -13.403 -2.387 4.323 1.00 84.12 105 ARG A O 1
ATOM 801 N N . THR A 1 106 ? -11.906 -3.936 4.965 1.00 82.25 106 THR A N 1
ATOM 802 C CA . THR A 1 106 ? -12.787 -4.622 5.924 1.00 82.25 106 THR A CA 1
ATOM 803 C C . THR A 1 106 ? -12.840 -3.870 7.253 1.00 82.25 106 THR A C 1
ATOM 805 O O . THR A 1 106 ? -13.912 -3.605 7.774 1.00 82.25 106 THR A O 1
ATOM 808 N N . LEU A 1 107 ? -11.677 -3.494 7.786 1.00 77.81 107 LEU A N 1
ATOM 809 C CA . LEU A 1 107 ? -11.544 -2.901 9.117 1.00 77.81 107 LEU A CA 1
ATOM 810 C C . LEU A 1 107 ? -11.745 -1.380 9.121 1.00 77.81 107 LEU A C 1
ATOM 812 O O . LEU A 1 107 ? -12.039 -0.818 10.168 1.00 77.81 107 LEU A O 1
ATOM 816 N N . LEU A 1 108 ? -11.592 -0.702 7.977 1.00 81.81 108 LEU A N 1
ATOM 817 C CA . LEU A 1 108 ? -11.796 0.744 7.830 1.00 81.81 108 LEU A CA 1
ATOM 818 C C . LEU A 1 108 ? -11.117 1.540 8.967 1.00 81.81 108 LEU A C 1
ATOM 820 O O . LEU A 1 108 ? -9.893 1.507 9.090 1.00 81.81 108 LEU A O 1
ATOM 824 N N . HIS A 1 109 ? -11.894 2.217 9.818 1.00 76.81 109 HIS A N 1
ATOM 825 C CA . HIS A 1 109 ? -11.399 3.039 10.927 1.00 76.81 109 HIS A CA 1
ATOM 826 C C . HIS A 1 109 ? -10.723 2.226 12.044 1.00 76.81 109 HIS A C 1
ATOM 828 O O . HIS A 1 109 ? -9.804 2.728 12.688 1.00 76.81 109 HIS A O 1
ATOM 834 N N . ASP A 1 110 ? -11.075 0.949 12.233 1.00 78.56 110 ASP A N 1
ATOM 835 C CA . ASP A 1 110 ? -10.406 0.069 13.206 1.00 78.56 110 ASP A CA 1
ATOM 836 C C . ASP A 1 110 ? -8.948 -0.232 12.815 1.00 78.56 110 ASP A C 1
ATOM 838 O O . ASP A 1 110 ? -8.144 -0.680 13.638 1.00 78.56 110 ASP A O 1
ATOM 842 N N . PHE A 1 111 ? -8.574 0.057 11.563 1.00 82.44 111 PHE A N 1
ATOM 843 C CA . PHE A 1 111 ? -7.205 -0.061 11.072 1.00 82.44 111 PHE A CA 1
ATOM 844 C C . PHE A 1 111 ? -6.346 1.194 11.335 1.00 82.44 111 PHE A C 1
ATOM 846 O O . PHE A 1 111 ? -5.123 1.130 11.195 1.00 82.44 111 PHE A O 1
ATOM 853 N N . ALA A 1 112 ? -6.936 2.306 11.797 1.00 82.75 112 ALA A N 1
ATOM 854 C CA . ALA A 1 112 ? -6.247 3.558 12.141 1.00 82.75 112 ALA A CA 1
ATOM 855 C C . ALA A 1 112 ? -4.904 3.393 12.895 1.00 82.75 112 ALA A C 1
ATOM 857 O O . ALA A 1 112 ? -3.890 3.904 12.414 1.00 82.75 112 ALA A O 1
ATOM 858 N N . PRO A 1 113 ? -4.809 2.635 14.012 1.00 83.69 113 PRO A N 1
ATOM 859 C CA . PRO A 1 113 ? -3.556 2.515 14.771 1.00 83.69 113 PRO A CA 1
ATOM 860 C C . PRO A 1 113 ? -2.414 1.835 13.998 1.00 83.69 113 PRO A C 1
ATOM 862 O O . PRO A 1 113 ? -1.256 1.934 14.400 1.00 83.69 113 PRO A O 1
ATOM 865 N N . MET A 1 114 ? -2.721 1.148 12.896 1.00 85.12 114 MET A N 1
ATOM 866 C CA . MET A 1 114 ? -1.749 0.448 12.056 1.00 85.12 114 MET A CA 1
ATOM 867 C C . MET A 1 114 ? -1.344 1.248 10.814 1.00 85.12 114 MET A C 1
ATOM 869 O O . MET A 1 114 ? -0.408 0.851 10.121 1.00 85.12 114 MET A O 1
ATOM 873 N N . VAL A 1 115 ? -2.003 2.377 10.529 1.00 89.25 115 VAL A N 1
ATOM 874 C CA . VAL A 1 115 ? -1.767 3.195 9.327 1.00 89.25 115 VAL A CA 1
ATOM 875 C C . VAL A 1 115 ? -0.316 3.650 9.228 1.00 89.25 115 VAL A C 1
ATOM 877 O O . VAL A 1 115 ? 0.276 3.559 8.152 1.00 89.25 115 VAL A O 1
ATOM 880 N N . SER A 1 116 ? 0.279 4.092 10.339 1.00 89.69 116 SER A N 1
ATOM 881 C CA . SER A 1 116 ? 1.679 4.531 10.365 1.00 89.69 116 SER A CA 1
ATOM 882 C C . SER A 1 116 ? 2.635 3.397 9.977 1.00 89.69 116 SER A C 1
ATOM 884 O O . SER A 1 116 ? 3.428 3.524 9.045 1.00 89.69 116 SER A O 1
ATOM 886 N N . GLN A 1 117 ? 2.477 2.235 10.616 1.00 88.88 117 GLN A N 1
ATOM 887 C CA . GLN A 1 117 ? 3.324 1.063 10.386 1.00 88.88 117 GLN A CA 1
ATOM 888 C C . GLN A 1 117 ? 3.139 0.492 8.969 1.00 88.88 117 GLN A C 1
AT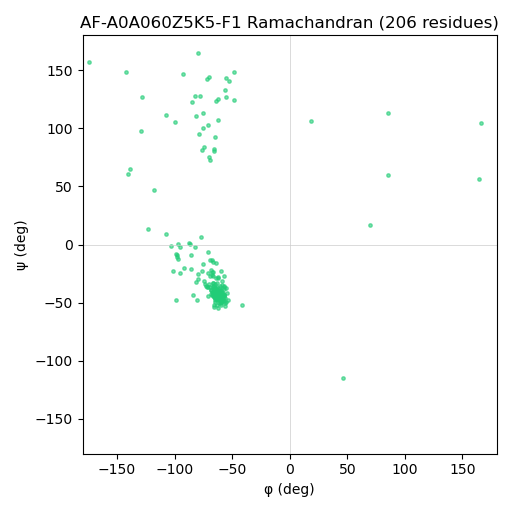OM 890 O O . GLN A 1 117 ? 4.109 0.081 8.330 1.00 88.88 117 GLN A O 1
ATOM 895 N N . LEU A 1 118 ? 1.905 0.520 8.448 1.00 90.56 118 LEU A N 1
ATOM 896 C CA . LEU A 1 118 ? 1.606 0.162 7.063 1.00 90.56 118 LEU A CA 1
ATOM 897 C C . LEU A 1 118 ? 2.242 1.127 6.070 1.00 90.56 118 LEU A C 1
ATOM 899 O O . LEU A 1 118 ? 2.815 0.666 5.086 1.00 90.56 118 LEU A O 1
ATOM 903 N N . SER A 1 119 ? 2.211 2.426 6.356 1.00 91.50 119 SER A N 1
ATOM 904 C CA . SER A 1 119 ? 2.795 3.447 5.488 1.00 91.50 119 SER A CA 1
ATOM 905 C C . SER A 1 119 ? 4.308 3.278 5.346 1.00 91.50 119 SER A C 1
ATOM 907 O O . SER A 1 119 ? 4.830 3.259 4.233 1.00 91.50 119 SER A O 1
ATOM 909 N N . GLU A 1 120 ? 5.018 3.074 6.458 1.00 90.75 120 GLU A N 1
ATOM 910 C CA . GLU A 1 120 ? 6.465 2.828 6.436 1.00 90.75 120 GLU A CA 1
ATOM 911 C C . GLU A 1 120 ? 6.820 1.542 5.678 1.00 90.75 120 GLU A C 1
ATOM 913 O O . GLU A 1 120 ? 7.720 1.532 4.834 1.00 90.75 120 GLU A O 1
ATOM 918 N N . MET A 1 121 ? 6.092 0.457 5.947 1.00 90.69 121 MET A N 1
ATOM 919 C CA . MET A 1 121 ? 6.334 -0.837 5.314 1.00 90.69 121 MET A CA 1
ATOM 920 C C . MET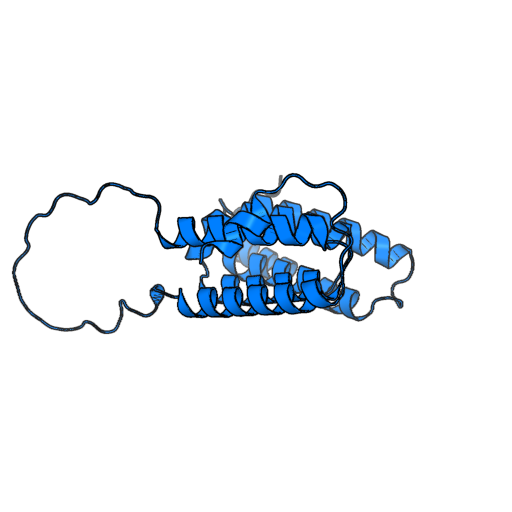 A 1 121 ? 6.062 -0.797 3.802 1.00 90.69 121 MET A C 1
ATOM 922 O O . MET A 1 121 ? 6.887 -1.279 3.025 1.00 90.69 121 MET A O 1
ATOM 926 N N . LEU A 1 122 ? 4.957 -0.178 3.371 1.00 92.12 122 LEU A N 1
ATOM 927 C CA . LEU A 1 122 ? 4.651 0.067 1.955 1.00 92.12 122 LEU A CA 1
ATOM 928 C C . LEU A 1 122 ? 5.758 0.860 1.270 1.00 92.12 122 LEU A C 1
ATOM 930 O O . LEU A 1 122 ? 6.170 0.513 0.165 1.00 92.12 122 LEU A O 1
ATOM 934 N N . GLY A 1 123 ? 6.271 1.891 1.942 1.00 91.56 123 GLY A N 1
ATOM 935 C CA . GLY A 1 123 ? 7.367 2.699 1.429 1.00 91.56 123 GLY A CA 1
ATOM 936 C C . GLY A 1 123 ? 8.628 1.881 1.158 1.00 91.56 123 GLY A C 1
ATOM 937 O O . GLY A 1 123 ? 9.242 2.013 0.096 1.00 91.56 123 GLY A O 1
ATOM 938 N N . GLN A 1 124 ? 8.989 0.986 2.080 1.00 90.62 124 GLN A N 1
ATOM 939 C CA . GLN A 1 124 ? 10.133 0.081 1.921 1.00 90.62 124 GLN A CA 1
ATOM 940 C C . GLN A 1 124 ? 9.924 -0.931 0.786 1.00 90.62 124 GLN A C 1
ATOM 942 O O . GLN A 1 124 ? 10.837 -1.158 -0.014 1.00 90.62 124 GLN A O 1
ATOM 947 N N . MET A 1 125 ? 8.722 -1.508 0.693 1.00 91.44 125 MET A N 1
ATOM 948 C CA . MET A 1 125 ? 8.344 -2.436 -0.378 1.00 91.44 125 MET A CA 1
ATOM 949 C C . MET A 1 125 ? 8.455 -1.756 -1.742 1.00 91.44 125 MET A C 1
ATOM 951 O O . MET A 1 125 ? 9.172 -2.249 -2.608 1.00 91.44 125 MET A O 1
ATOM 955 N N . TYR A 1 126 ? 7.836 -0.583 -1.894 1.00 91.94 126 TYR A N 1
ATOM 956 C CA . TYR A 1 126 ? 7.815 0.156 -3.153 1.00 91.94 126 TYR A CA 1
ATOM 957 C C . TYR A 1 126 ? 9.199 0.655 -3.580 1.00 91.94 126 TYR A C 1
ATOM 959 O O . TYR A 1 126 ? 9.524 0.643 -4.763 1.00 91.94 126 TYR A O 1
ATOM 967 N N . SER A 1 127 ? 10.040 1.050 -2.619 1.00 90.94 127 SER A N 1
ATOM 968 C CA . SER A 1 127 ? 11.416 1.487 -2.896 1.00 90.94 127 SER A CA 1
ATOM 969 C C . SER A 1 127 ? 12.318 0.353 -3.392 1.00 90.94 127 SER A C 1
ATOM 971 O O . SER A 1 127 ? 13.323 0.619 -4.044 1.00 90.94 127 SER A O 1
ATOM 973 N N . THR A 1 128 ? 11.981 -0.901 -3.081 1.00 89.81 128 THR A N 1
ATOM 974 C CA . THR A 1 128 ? 12.780 -2.070 -3.481 1.00 89.81 128 THR A CA 1
ATOM 975 C C . THR A 1 128 ? 12.211 -2.745 -4.724 1.00 89.81 128 THR A C 1
ATOM 977 O O . THR A 1 128 ? 12.953 -3.026 -5.662 1.00 89.81 128 THR A O 1
ATOM 980 N N . ILE A 1 129 ? 10.897 -2.993 -4.745 1.00 88.31 129 ILE A N 1
ATOM 981 C CA . ILE A 1 129 ? 10.164 -3.521 -5.897 1.00 88.31 129 ILE A CA 1
ATOM 982 C C . ILE A 1 129 ? 8.944 -2.627 -6.143 1.00 88.31 129 ILE A C 1
ATOM 984 O O . ILE A 1 129 ? 7.903 -2.809 -5.506 1.00 88.31 129 ILE A O 1
ATOM 988 N N . PRO A 1 130 ? 9.043 -1.684 -7.089 1.00 89.00 130 PRO A N 1
ATOM 989 C CA . PRO A 1 130 ? 7.909 -0.875 -7.506 1.00 89.00 130 PRO A CA 1
ATOM 990 C C . PRO A 1 130 ? 6.844 -1.763 -8.156 1.00 89.00 130 PRO A C 1
ATOM 992 O O . PRO A 1 130 ? 7.131 -2.484 -9.113 1.00 89.00 130 PRO A O 1
ATOM 995 N N . GLN A 1 131 ? 5.619 -1.732 -7.632 1.00 88.62 131 GLN A N 1
ATOM 996 C CA . GLN A 1 131 ? 4.490 -2.512 -8.146 1.00 88.62 131 GLN A CA 1
ATOM 997 C C . GLN A 1 131 ? 3.187 -1.722 -8.078 1.00 88.62 131 GLN A C 1
ATOM 999 O O . GLN A 1 131 ? 2.962 -0.965 -7.130 1.00 88.62 131 GLN A O 1
ATOM 1004 N N . ALA A 1 132 ? 2.292 -1.979 -9.034 1.00 91.19 132 ALA A N 1
ATOM 1005 C CA . ALA A 1 132 ? 0.938 -1.430 -9.056 1.00 91.19 132 ALA A CA 1
ATOM 1006 C C . ALA A 1 132 ? 0.155 -1.723 -7.758 1.00 91.19 132 ALA A C 1
ATOM 1008 O O . ALA A 1 132 ? -0.455 -0.822 -7.188 1.00 91.19 132 ALA A O 1
ATOM 1009 N N . SER A 1 133 ? 0.275 -2.940 -7.214 1.00 90.69 133 SER A N 1
ATOM 1010 C CA . SER A 1 133 ? -0.404 -3.389 -5.983 1.00 90.69 133 SER A CA 1
ATOM 1011 C C . SER A 1 133 ? -0.144 -2.489 -4.763 1.00 90.69 133 SER A C 1
ATOM 1013 O O . SER A 1 133 ? -1.047 -2.224 -3.967 1.00 90.69 133 SER A O 1
ATOM 1015 N N . ALA A 1 134 ? 1.076 -1.971 -4.617 1.00 91.62 134 ALA A N 1
ATOM 1016 C CA . ALA A 1 134 ? 1.438 -1.054 -3.540 1.00 91.62 134 ALA A CA 1
ATOM 1017 C C . ALA A 1 134 ? 0.841 0.351 -3.741 1.00 91.62 134 ALA A C 1
ATOM 1019 O O . ALA A 1 134 ? 0.429 0.996 -2.770 1.00 91.62 134 ALA A O 1
ATOM 1020 N N . LEU A 1 135 ? 0.744 0.818 -4.991 1.00 91.88 135 LEU A N 1
ATOM 1021 C CA . LEU A 1 135 ? 0.069 2.076 -5.323 1.00 91.88 135 LEU A CA 1
ATOM 1022 C C . LEU A 1 135 ? -1.435 1.978 -5.062 1.00 91.88 135 LEU A C 1
ATOM 1024 O O . LEU A 1 135 ? -2.005 2.890 -4.465 1.00 91.88 135 LEU A O 1
ATOM 1028 N N . ASP A 1 136 ? -2.061 0.864 -5.436 1.00 91.44 136 ASP A N 1
ATOM 1029 C CA . ASP A 1 136 ? -3.483 0.622 -5.187 1.00 91.44 136 ASP A CA 1
ATOM 1030 C C . ASP A 1 136 ? -3.805 0.548 -3.691 1.00 91.44 136 ASP A C 1
ATOM 1032 O O . ASP A 1 136 ? -4.802 1.118 -3.237 1.00 91.44 136 ASP A O 1
ATOM 1036 N N . LEU A 1 137 ? -2.921 -0.055 -2.892 1.00 91.75 137 LEU A N 1
ATOM 1037 C CA . LEU A 1 137 ? -3.057 -0.040 -1.438 1.00 91.75 137 LEU A CA 1
ATOM 1038 C C . LEU A 1 137 ? -2.904 1.376 -0.861 1.00 91.75 137 LEU A C 1
ATOM 1040 O O . LEU A 1 137 ? -3.734 1.803 -0.059 1.00 91.75 137 LEU A O 1
ATOM 1044 N N . THR A 1 138 ? -1.903 2.137 -1.316 1.00 92.00 138 THR A N 1
ATOM 1045 C CA . THR A 1 138 ? -1.708 3.546 -0.920 1.00 92.00 138 THR A CA 1
ATOM 1046 C C . THR A 1 138 ? -2.953 4.373 -1.233 1.00 92.00 138 THR A C 1
ATOM 1048 O O . THR A 1 138 ? -3.451 5.130 -0.399 1.00 92.00 138 THR A O 1
ATOM 1051 N N . ARG A 1 139 ? -3.510 4.180 -2.429 1.00 90.00 139 ARG A N 1
ATOM 1052 C CA . ARG A 1 139 ? -4.740 4.822 -2.884 1.00 90.00 139 ARG A CA 1
ATOM 1053 C C . ARG A 1 139 ? -5.917 4.484 -1.974 1.00 90.00 139 ARG A C 1
ATOM 1055 O O . ARG A 1 139 ? -6.717 5.360 -1.647 1.00 90.00 139 ARG A O 1
ATOM 1062 N N . GLN A 1 140 ? -6.024 3.234 -1.543 1.00 89.31 140 GLN A N 1
ATOM 1063 C CA . GLN A 1 140 ? -7.081 2.804 -0.638 1.00 89.31 140 GLN A CA 1
ATOM 1064 C C . GLN A 1 140 ? -6.935 3.416 0.760 1.00 89.31 140 GLN A C 1
ATOM 1066 O O . GLN A 1 140 ? -7.927 3.863 1.331 1.00 89.31 140 GLN A O 1
ATOM 1071 N N . MET A 1 141 ? -5.706 3.531 1.269 1.00 89.12 141 MET A N 1
ATOM 1072 C CA . MET A 1 141 ? -5.431 4.229 2.528 1.00 89.12 141 MET A CA 1
ATOM 1073 C C . MET A 1 141 ? -5.824 5.706 2.450 1.00 89.12 141 MET A C 1
ATOM 1075 O O . MET A 1 141 ? -6.504 6.197 3.345 1.00 89.12 141 MET A O 1
ATOM 1079 N N . VAL A 1 142 ? -5.479 6.400 1.359 1.00 87.62 142 VAL A N 1
ATOM 1080 C CA . VAL A 1 142 ? -5.935 7.781 1.124 1.00 87.62 142 VAL A CA 1
ATOM 1081 C C . VAL A 1 142 ? -7.464 7.843 1.081 1.00 87.62 142 VAL A C 1
ATOM 1083 O O . VAL A 1 142 ? -8.051 8.748 1.652 1.00 87.62 142 VAL A O 1
ATOM 1086 N N . HIS A 1 143 ? -8.142 6.891 0.438 1.00 85.94 143 HIS A N 1
ATOM 1087 C CA . HIS A 1 143 ? -9.606 6.913 0.359 1.00 85.94 143 HIS A CA 1
ATOM 1088 C C . HIS A 1 143 ? -10.279 6.865 1.738 1.00 85.94 143 HIS A C 1
ATOM 1090 O O . HIS A 1 143 ? -11.231 7.602 1.976 1.00 85.94 143 HIS A O 1
ATOM 1096 N N . ILE A 1 144 ? -9.781 5.995 2.618 1.00 85.94 144 ILE A N 1
ATOM 1097 C CA . ILE A 1 144 ? -10.403 5.701 3.914 1.00 85.94 144 ILE A CA 1
ATOM 1098 C C . ILE A 1 144 ? -9.992 6.725 4.973 1.00 85.94 144 ILE A C 1
ATOM 1100 O O . ILE A 1 144 ? -10.837 7.213 5.715 1.00 85.94 144 ILE A O 1
ATOM 1104 N N . PHE A 1 145 ? -8.708 7.082 5.024 1.00 85.12 145 PHE A N 1
ATOM 1105 C CA . PHE A 1 145 ? -8.143 7.878 6.114 1.00 85.12 145 PHE A CA 1
ATOM 1106 C C . PHE A 1 145 ? -7.914 9.346 5.769 1.00 85.12 145 PHE A C 1
ATOM 1108 O O . PHE A 1 145 ? -7.459 10.093 6.629 1.00 85.12 145 PHE A O 1
ATOM 1115 N N . ALA A 1 146 ? -8.202 9.810 4.548 1.00 77.38 146 ALA A N 1
ATOM 1116 C CA . ALA A 1 146 ? -7.917 11.208 4.231 1.00 77.38 146 ALA A CA 1
ATOM 1117 C C . ALA A 1 146 ? -8.739 12.193 5.081 1.00 77.38 146 ALA A C 1
ATOM 1119 O O . ALA A 1 146 ? -8.239 13.264 5.410 1.00 77.38 146 ALA A O 1
ATOM 1120 N N . SER A 1 147 ? -9.947 11.830 5.531 1.00 74.31 147 SER A N 1
ATOM 1121 C CA . SER A 1 147 ? -10.721 12.654 6.474 1.00 74.31 147 SER A CA 1
ATOM 1122 C C . SER A 1 147 ? -10.134 12.723 7.891 1.00 74.31 147 SER A C 1
ATOM 1124 O O . SER A 1 147 ? -10.569 13.562 8.677 1.00 74.31 147 SER A O 1
ATOM 1126 N N . GLU A 1 148 ? -9.171 11.866 8.238 1.00 77.19 148 GLU A N 1
ATOM 1127 C CA . GLU A 1 148 ? -8.599 11.771 9.582 1.00 77.19 148 GLU A CA 1
ATOM 1128 C C . GLU A 1 148 ? -7.263 12.513 9.680 1.00 77.19 148 GLU A C 1
ATOM 1130 O O . GLU A 1 148 ? -6.217 12.035 9.239 1.00 77.19 148 GLU A O 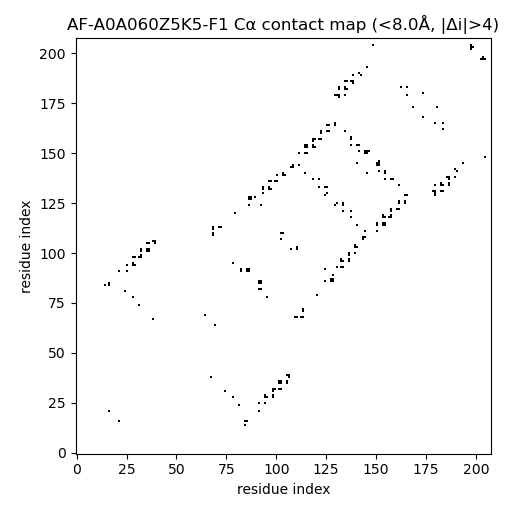1
ATOM 1135 N N . THR A 1 149 ? -7.275 13.682 10.320 1.00 72.31 149 THR A N 1
ATOM 1136 C CA . THR A 1 149 ? -6.096 14.556 10.432 1.00 72.31 149 THR A CA 1
ATOM 1137 C C . THR A 1 149 ? -4.925 13.939 11.192 1.00 72.31 149 THR A C 1
ATOM 1139 O O . THR A 1 149 ? -3.782 14.277 10.894 1.00 72.31 149 THR A O 1
ATOM 1142 N N . ASP A 1 150 ? -5.180 13.029 12.133 1.00 79.38 150 ASP A N 1
ATOM 1143 C CA . ASP A 1 150 ? -4.130 12.400 12.946 1.00 79.38 150 ASP A CA 1
ATOM 1144 C C . ASP A 1 150 ? -3.399 11.272 12.202 1.00 79.38 150 ASP A C 1
ATOM 1146 O O . ASP A 1 150 ? -2.206 11.052 12.410 1.00 79.38 150 ASP A O 1
ATOM 1150 N N . ASN A 1 151 ? -4.091 10.592 11.282 1.00 80.69 151 ASN A N 1
ATOM 1151 C CA . ASN A 1 151 ? -3.559 9.460 10.516 1.00 80.69 151 ASN A CA 1
ATOM 1152 C C . ASN A 1 151 ? -3.065 9.864 9.117 1.00 80.69 151 ASN A C 1
ATOM 1154 O O . ASN A 1 151 ? -2.402 9.083 8.435 1.00 80.69 151 ASN A O 1
ATOM 1158 N N . PHE A 1 152 ? -3.333 11.102 8.699 1.00 82.38 152 PHE A N 1
ATOM 1159 C CA . PHE A 1 152 ? -2.900 11.641 7.414 1.00 82.38 152 PHE A CA 1
ATOM 1160 C C . PHE A 1 152 ? -1.377 11.861 7.263 1.00 82.38 152 PHE A C 1
ATOM 1162 O O . PHE A 1 152 ? -0.863 11.572 6.181 1.00 82.38 152 PHE A O 1
ATOM 1169 N N . PRO A 1 153 ? -0.610 12.330 8.276 1.00 88.38 153 PRO A N 1
ATOM 1170 C CA . PRO A 1 153 ? 0.827 12.583 8.127 1.00 88.38 153 PRO A CA 1
ATOM 1171 C C . PRO A 1 153 ? 1.654 11.399 7.585 1.00 88.38 153 PRO A C 1
ATOM 1173 O O . PRO A 1 153 ? 2.412 11.613 6.635 1.00 88.38 153 PRO A O 1
ATOM 1176 N N . PRO A 1 154 ? 1.516 10.154 8.092 1.00 88.12 154 PRO A N 1
ATOM 1177 C CA . PRO A 1 154 ? 2.245 9.015 7.531 1.00 88.12 154 PRO A CA 1
ATOM 1178 C C . PRO A 1 154 ? 1.803 8.667 6.101 1.00 88.12 154 PRO A C 1
ATOM 1180 O O . PRO A 1 154 ? 2.640 8.301 5.277 1.00 88.12 154 PRO A O 1
ATOM 1183 N N . ILE A 1 155 ? 0.522 8.853 5.766 1.00 88.62 155 ILE A N 1
ATOM 1184 C CA . ILE A 1 155 ? 0.004 8.634 4.406 1.00 88.62 155 ILE A CA 1
ATOM 1185 C C . ILE A 1 155 ? 0.582 9.667 3.436 1.00 88.62 155 ILE A C 1
ATOM 1187 O O . ILE A 1 155 ? 0.974 9.313 2.325 1.00 88.62 155 ILE A O 1
ATOM 1191 N N . LYS A 1 156 ? 0.687 10.935 3.856 1.00 86.94 156 LYS A N 1
ATOM 1192 C CA . LYS A 1 156 ? 1.335 12.001 3.078 1.00 86.94 156 LYS A CA 1
ATOM 1193 C C . LYS A 1 156 ? 2.796 11.646 2.788 1.00 86.94 156 LYS A C 1
ATOM 1195 O O . LYS A 1 156 ? 3.211 11.708 1.634 1.00 86.94 156 LYS A O 1
ATOM 1200 N N . ALA A 1 157 ? 3.549 11.219 3.803 1.00 90.69 157 ALA A N 1
ATOM 1201 C CA . ALA A 1 157 ? 4.943 10.809 3.634 1.00 90.69 157 ALA A CA 1
ATOM 1202 C C . ALA A 1 157 ? 5.085 9.612 2.674 1.00 90.69 157 ALA A C 1
ATOM 1204 O O . ALA A 1 157 ? 5.953 9.616 1.799 1.00 90.69 157 ALA A O 1
ATOM 1205 N N . LEU A 1 158 ? 4.199 8.612 2.784 1.00 91.94 158 LEU A N 1
ATOM 1206 C CA . LEU A 1 158 ? 4.148 7.497 1.837 1.00 91.94 158 LEU A CA 1
ATOM 1207 C C . LEU A 1 158 ? 3.854 7.986 0.415 1.00 91.94 158 LEU A C 1
ATOM 1209 O O . LEU A 1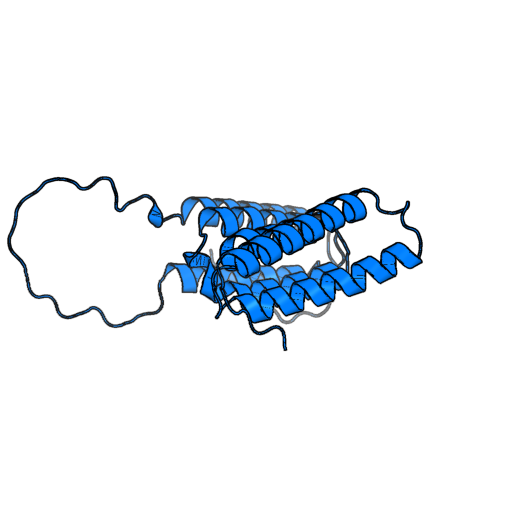 158 ? 4.543 7.583 -0.519 1.00 91.94 158 LEU A O 1
ATOM 1213 N N . PHE A 1 159 ? 2.863 8.862 0.242 1.00 88.81 159 PHE A N 1
ATOM 1214 C CA . PHE A 1 159 ? 2.489 9.414 -1.059 1.00 88.81 159 PHE A CA 1
ATOM 1215 C C . PHE A 1 159 ? 3.652 10.163 -1.730 1.00 88.81 159 PHE A C 1
ATOM 1217 O O . PHE A 1 159 ? 3.909 9.975 -2.922 1.00 88.81 159 PHE A O 1
ATOM 1224 N N . GLU A 1 160 ? 4.386 10.977 -0.971 1.00 90.06 160 GLU A N 1
ATOM 1225 C CA . GLU A 1 160 ? 5.581 11.676 -1.454 1.00 90.06 160 GLU A CA 1
ATOM 1226 C C . GLU A 1 160 ? 6.673 10.688 -1.887 1.00 90.06 160 GLU A C 1
ATOM 1228 O O . GLU A 1 160 ? 7.252 10.837 -2.967 1.00 90.06 160 GLU A O 1
ATOM 1233 N N . LEU A 1 161 ? 6.907 9.637 -1.095 1.00 93.31 161 LEU A N 1
ATOM 1234 C CA . LEU A 1 161 ? 7.885 8.597 -1.404 1.00 93.31 161 LEU A CA 1
ATOM 1235 C C . LEU A 1 161 ? 7.521 7.824 -2.677 1.00 93.31 161 LEU A C 1
ATOM 1237 O O . LEU A 1 161 ? 8.347 7.733 -3.587 1.00 93.31 161 LEU A O 1
ATOM 1241 N N . VAL A 1 162 ? 6.293 7.299 -2.779 1.00 91.81 162 VAL A N 1
ATOM 1242 C CA . VAL A 1 162 ? 5.867 6.555 -3.975 1.00 91.81 162 VAL A CA 1
ATOM 1243 C C . VAL A 1 162 ? 5.879 7.454 -5.202 1.00 91.81 162 VAL A C 1
ATOM 1245 O O . VAL A 1 162 ? 6.294 7.008 -6.265 1.00 91.81 162 VAL A O 1
ATOM 1248 N N . THR A 1 163 ? 5.521 8.733 -5.066 1.00 91.12 163 THR A N 1
ATOM 1249 C CA . THR A 1 163 ? 5.604 9.710 -6.158 1.00 91.12 163 THR A CA 1
ATOM 1250 C C . THR A 1 163 ? 7.043 9.911 -6.613 1.00 91.12 163 THR A C 1
ATOM 1252 O O . THR A 1 163 ? 7.319 9.813 -7.806 1.00 91.12 163 THR A O 1
ATOM 1255 N N . SER A 1 164 ? 7.974 10.119 -5.683 1.00 92.56 164 SER A N 1
ATOM 1256 C CA . SER A 1 164 ? 9.398 10.290 -5.987 1.00 92.56 164 SER A CA 1
ATOM 1257 C C . SER A 1 164 ? 9.987 9.071 -6.710 1.00 92.56 164 SER A C 1
ATOM 1259 O O . SER A 1 164 ? 10.574 9.205 -7.788 1.00 92.56 164 SER A O 1
ATOM 1261 N N . VAL A 1 165 ? 9.760 7.867 -6.170 1.00 92.44 165 VAL A N 1
ATOM 1262 C CA . VAL A 1 165 ? 10.231 6.603 -6.764 1.00 92.44 165 VAL A CA 1
ATOM 1263 C C . VAL A 1 165 ? 9.620 6.402 -8.149 1.00 92.44 165 VAL A C 1
ATOM 1265 O O . VAL A 1 165 ? 10.333 6.121 -9.110 1.00 92.44 165 VAL A O 1
ATOM 1268 N N . THR A 1 166 ? 8.311 6.620 -8.280 1.00 90.19 166 THR A N 1
ATOM 1269 C CA . THR A 1 166 ? 7.602 6.478 -9.552 1.00 90.19 166 THR A CA 1
ATOM 1270 C C . THR A 1 166 ? 8.157 7.435 -10.599 1.00 90.19 166 THR A C 1
ATOM 1272 O O . THR A 1 166 ? 8.536 6.995 -11.679 1.00 90.19 166 THR A O 1
ATOM 1275 N N . LEU A 1 167 ? 8.304 8.724 -10.282 1.00 89.31 167 LEU A N 1
ATOM 1276 C CA . LEU A 1 167 ? 8.880 9.708 -11.202 1.00 89.31 167 LEU A CA 1
ATOM 1277 C C . LEU A 1 167 ? 10.288 9.314 -11.672 1.00 89.31 167 LEU A C 1
ATOM 1279 O O . LEU A 1 167 ? 10.611 9.517 -12.842 1.00 89.31 167 LEU A O 1
ATOM 1283 N N . SER A 1 168 ? 11.105 8.706 -10.805 1.00 89.75 168 SER A N 1
ATOM 1284 C CA . SER A 1 168 ? 12.415 8.173 -11.196 1.00 89.75 168 SER A CA 1
ATOM 1285 C C . SER A 1 168 ? 12.308 7.026 -12.212 1.00 89.75 168 SER A C 1
ATOM 1287 O O . SER A 1 168 ? 13.076 6.991 -13.172 1.00 89.75 168 SER A O 1
ATOM 1289 N N . ILE A 1 169 ? 11.328 6.130 -12.063 1.00 86.25 169 ILE A N 1
ATOM 1290 C CA . ILE A 1 169 ? 11.052 5.044 -13.024 1.00 86.25 169 ILE A CA 1
ATOM 1291 C C . ILE A 1 169 ? 10.571 5.618 -14.363 1.00 86.25 169 ILE A C 1
ATOM 1293 O O . ILE A 1 169 ? 11.065 5.236 -15.422 1.00 86.25 169 ILE A O 1
ATOM 1297 N N . PHE A 1 170 ? 9.663 6.598 -14.331 1.00 83.31 170 PHE A N 1
ATOM 1298 C CA . PHE A 1 170 ? 9.174 7.283 -15.533 1.00 83.31 170 PHE A CA 1
ATOM 1299 C C . PHE A 1 170 ? 10.301 7.953 -16.331 1.00 83.31 170 PHE A C 1
ATOM 1301 O O . PHE A 1 170 ? 10.240 7.985 -17.559 1.00 83.31 170 PHE A O 1
ATOM 1308 N N . GLN A 1 171 ? 11.330 8.475 -15.656 1.00 83.62 171 GLN A N 1
ATOM 1309 C CA . GLN A 1 171 ? 12.506 9.053 -16.313 1.00 83.62 171 GLN A CA 1
ATOM 1310 C C . GLN A 1 171 ? 13.380 8.005 -17.014 1.00 83.62 171 GLN A C 1
ATOM 1312 O O . GLN A 1 171 ? 14.059 8.339 -17.983 1.00 83.62 171 GLN A O 1
ATOM 1317 N N . GLN A 1 172 ? 13.368 6.754 -16.547 1.00 79.31 172 GLN A N 1
ATOM 1318 C CA . GLN A 1 172 ? 14.137 5.656 -17.140 1.00 79.31 172 GLN A CA 1
ATOM 1319 C C . GLN A 1 172 ? 13.436 5.058 -18.367 1.00 79.31 172 GLN A C 1
ATOM 1321 O O . GLN A 1 172 ? 14.107 4.662 -19.318 1.00 79.31 172 GLN A O 1
ATOM 1326 N N . GLY A 1 173 ? 12.101 5.054 -18.383 1.00 73.94 173 GLY A N 1
ATOM 1327 C CA . GLY A 1 173 ? 11.314 4.546 -19.503 1.00 73.94 173 GLY A CA 1
ATOM 1328 C C . GLY A 1 173 ? 9.842 4.353 -19.130 1.00 73.94 173 GLY A C 1
ATOM 1329 O O . GLY A 1 173 ? 9.497 3.362 -18.495 1.00 73.94 173 GLY A O 1
ATOM 1330 N N . PRO A 1 174 ? 8.915 5.233 -19.554 1.00 66.75 174 PRO A N 1
ATOM 1331 C CA . PRO A 1 174 ? 7.505 5.139 -19.156 1.00 66.75 174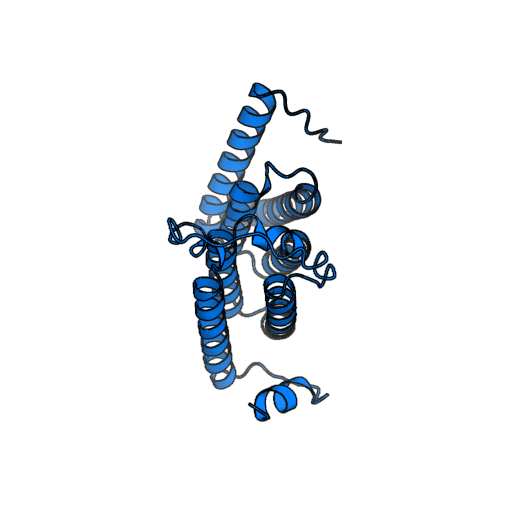 PRO A CA 1
ATOM 1332 C C . PRO A 1 174 ? 6.754 3.957 -19.793 1.00 66.75 174 PRO A C 1
ATOM 1334 O O . PRO A 1 174 ? 5.587 3.735 -19.487 1.00 66.75 174 PRO A O 1
ATOM 1337 N N . ARG A 1 175 ? 7.386 3.224 -20.719 1.00 74.38 175 ARG A N 1
ATOM 1338 C CA . ARG A 1 175 ? 6.775 2.091 -21.434 1.00 74.38 175 ARG A CA 1
ATOM 1339 C C . ARG A 1 175 ? 7.117 0.730 -20.838 1.00 74.38 175 ARG A C 1
ATOM 1341 O O . ARG A 1 175 ? 6.471 -0.241 -21.217 1.00 74.38 175 ARG A O 1
ATOM 1348 N N . ASP A 1 176 ? 8.087 0.660 -19.933 1.00 78.00 176 ASP A N 1
ATOM 1349 C CA . ASP A 1 176 ? 8.526 -0.603 -19.336 1.00 78.00 176 ASP A CA 1
ATOM 1350 C C . ASP A 1 176 ? 7.542 -1.121 -18.271 1.00 78.00 176 ASP A C 1
ATOM 1352 O O . ASP A 1 176 ? 7.464 -2.326 -18.042 1.00 78.00 176 ASP A O 1
ATOM 1356 N N . HIS A 1 177 ? 6.732 -0.229 -17.682 1.00 80.94 177 HIS A N 1
ATOM 1357 C CA . HIS A 1 177 ? 5.796 -0.550 -16.595 1.00 80.94 177 HIS A CA 1
ATOM 1358 C C . HIS A 1 177 ? 4.427 0.144 -16.755 1.00 80.94 177 HIS A C 1
ATOM 1360 O O . HIS A 1 177 ? 4.081 1.027 -15.964 1.00 80.94 177 HIS A O 1
ATOM 1366 N N . PRO A 1 178 ? 3.640 -0.192 -17.797 1.00 84.94 178 PRO A N 1
ATOM 1367 C CA . PRO A 1 178 ? 2.364 0.473 -18.082 1.00 84.94 178 PRO A CA 1
ATOM 1368 C C . PRO A 1 178 ? 1.316 0.309 -16.968 1.00 84.94 178 PRO A C 1
ATOM 1370 O O . PRO A 1 178 ? 0.470 1.180 -16.795 1.00 84.94 178 PRO A O 1
ATOM 1373 N N . ASP A 1 179 ? 1.383 -0.778 -16.202 1.00 88.69 179 ASP A N 1
ATOM 1374 C CA . ASP A 1 179 ? 0.550 -1.051 -15.030 1.00 88.69 179 ASP A CA 1
ATOM 1375 C C . ASP A 1 179 ? 0.831 -0.073 -13.879 1.00 88.69 179 ASP A C 1
ATOM 1377 O O . ASP A 1 179 ? -0.095 0.495 -13.306 1.00 88.69 179 ASP A O 1
ATOM 1381 N N . ILE A 1 180 ? 2.109 0.201 -13.593 1.00 88.88 180 ILE A N 1
ATOM 1382 C CA . ILE A 1 180 ? 2.515 1.181 -12.575 1.00 88.88 180 ILE A CA 1
ATOM 1383 C C . ILE A 1 180 ? 2.059 2.583 -12.985 1.00 88.88 180 ILE A C 1
ATOM 1385 O O . ILE A 1 180 ? 1.575 3.344 -12.148 1.00 88.88 180 ILE A O 1
ATOM 1389 N N . VAL A 1 181 ? 2.187 2.921 -14.273 1.00 87.81 181 VAL A N 1
ATOM 1390 C CA . VAL A 1 181 ? 1.711 4.200 -14.815 1.00 87.81 181 VAL A CA 1
ATOM 1391 C C . VAL A 1 181 ? 0.212 4.366 -14.592 1.00 87.81 181 VAL A C 1
ATOM 1393 O O . VAL A 1 181 ? -0.210 5.420 -14.118 1.00 87.81 181 VAL A O 1
ATOM 1396 N N . ASP A 1 182 ? -0.581 3.341 -14.906 1.00 89.50 182 ASP A N 1
ATOM 1397 C CA . ASP A 1 182 ? -2.032 3.376 -14.732 1.00 89.50 182 ASP A CA 1
ATOM 1398 C C . ASP A 1 182 ? -2.419 3.559 -13.256 1.00 89.50 182 ASP A C 1
ATOM 1400 O O . ASP A 1 182 ? -3.069 4.553 -12.913 1.00 89.50 182 ASP A O 1
ATOM 1404 N N . SER A 1 183 ? -1.924 2.695 -12.359 1.00 90.06 183 SER A N 1
ATOM 1405 C CA . SER A 1 183 ? -2.213 2.797 -10.920 1.00 90.06 183 SER A CA 1
ATOM 1406 C C . SER A 1 183 ? -1.721 4.122 -10.324 1.00 90.06 183 SER A C 1
ATOM 1408 O O . SER A 1 183 ? -2.394 4.711 -9.474 1.00 90.06 183 SER A O 1
ATOM 1410 N N . PHE A 1 184 ? -0.586 4.658 -10.788 1.00 90.69 184 PHE A N 1
ATOM 1411 C CA . PHE A 1 184 ? -0.081 5.956 -10.337 1.00 90.69 184 PHE A CA 1
ATOM 1412 C C . PHE A 1 184 ? -0.984 7.110 -10.778 1.00 90.69 184 PHE A C 1
ATOM 1414 O O . PHE A 1 184 ? -1.297 7.990 -9.975 1.00 90.69 184 PHE A O 1
ATOM 1421 N N . MET A 1 185 ? -1.446 7.104 -12.029 1.00 90.25 185 MET A N 1
ATOM 1422 C CA . MET A 1 185 ? -2.375 8.122 -12.524 1.00 90.25 185 MET A CA 1
ATOM 1423 C C . MET A 1 185 ? -3.711 8.070 -11.777 1.00 90.25 185 MET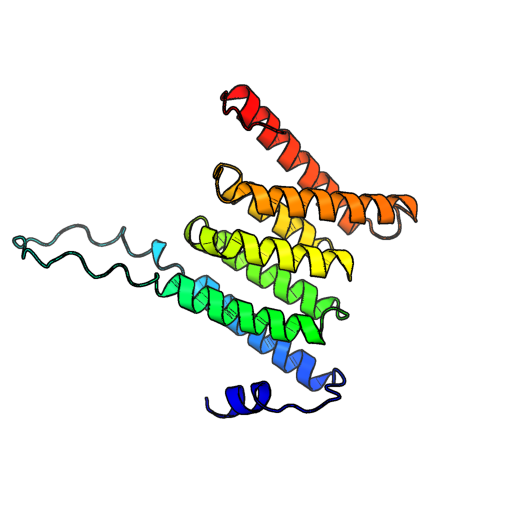 A C 1
ATOM 1425 O O . MET A 1 185 ? -4.254 9.120 -11.431 1.00 90.25 185 MET A O 1
ATOM 1429 N N . GLN A 1 186 ? -4.211 6.872 -11.456 1.00 90.38 186 GLN A N 1
ATOM 1430 C CA . GLN A 1 186 ? -5.407 6.710 -10.624 1.00 90.38 186 GLN A CA 1
ATOM 1431 C C . GLN A 1 186 ? -5.203 7.261 -9.204 1.00 90.38 186 GLN A C 1
ATOM 1433 O O . GLN A 1 186 ? -6.072 7.965 -8.686 1.00 90.38 186 GLN A O 1
ATOM 1438 N N . LEU A 1 187 ? -4.050 6.984 -8.583 1.00 89.38 187 LEU A N 1
ATOM 1439 C CA . LEU A 1 187 ? -3.689 7.523 -7.271 1.00 89.38 187 LEU A CA 1
ATOM 1440 C C . LEU A 1 187 ? -3.659 9.060 -7.290 1.00 89.38 187 LEU A C 1
ATOM 1442 O O . LEU A 1 187 ? -4.293 9.693 -6.446 1.00 89.38 187 LEU A O 1
ATOM 1446 N N . GLN A 1 188 ? -2.980 9.663 -8.272 1.00 88.31 188 GLN A N 1
ATOM 1447 C CA . GLN A 1 188 ? -2.910 11.121 -8.433 1.00 88.31 188 GLN A CA 1
ATOM 1448 C C . GLN A 1 188 ? -4.299 11.735 -8.646 1.00 88.31 188 GLN A C 1
ATOM 1450 O O . GLN A 1 188 ? -4.654 12.705 -7.978 1.00 88.31 188 GLN A O 1
ATOM 1455 N N . ALA A 1 189 ? -5.120 11.139 -9.516 1.00 88.62 189 ALA A N 1
ATOM 1456 C CA . ALA A 1 189 ? -6.483 11.601 -9.762 1.00 88.62 189 ALA A CA 1
ATOM 1457 C C . ALA A 1 189 ? -7.326 11.605 -8.477 1.00 88.62 189 ALA A C 1
ATOM 1459 O O . ALA A 1 189 ? -8.052 12.565 -8.213 1.00 88.62 189 ALA A O 1
ATOM 1460 N N . GLN A 1 190 ? -7.196 10.567 -7.649 1.00 85.44 190 GLN A N 1
ATOM 1461 C CA . GLN A 1 190 ? -7.924 10.473 -6.389 1.00 85.44 190 GLN A CA 1
ATOM 1462 C C . GLN A 1 190 ? -7.459 11.515 -5.366 1.00 85.44 190 GLN A C 1
ATOM 1464 O O . GLN A 1 190 ? -8.296 12.136 -4.712 1.00 85.44 190 GLN A O 1
ATOM 1469 N N . VAL A 1 191 ? -6.149 11.741 -5.244 1.00 84.81 191 VAL A N 1
ATOM 1470 C CA . VAL A 1 191 ? -5.599 12.777 -4.355 1.00 84.81 191 VAL A CA 1
ATOM 1471 C C . VAL A 1 191 ? -6.051 14.166 -4.802 1.00 84.81 191 VAL A C 1
ATOM 1473 O O . VAL A 1 191 ? -6.508 14.951 -3.972 1.00 84.81 191 VAL A O 1
ATOM 1476 N N . CYS A 1 192 ? -6.012 14.459 -6.105 1.00 84.12 192 CYS A N 1
ATOM 1477 C CA . CYS A 1 192 ? -6.523 15.716 -6.652 1.00 84.12 192 CYS A CA 1
ATOM 1478 C C . CYS A 1 192 ? -8.015 15.904 -6.361 1.00 84.12 192 CYS A C 1
ATOM 1480 O O . CYS A 1 192 ? -8.428 16.983 -5.935 1.00 84.12 192 CYS A O 1
ATOM 1482 N N . PHE A 1 193 ? -8.822 14.862 -6.569 1.00 85.06 193 PHE A N 1
ATOM 1483 C CA . PHE A 1 193 ? -10.255 14.897 -6.292 1.00 85.06 193 PHE A CA 1
ATOM 1484 C C . PHE A 1 193 ? -10.535 15.162 -4.812 1.00 85.06 193 PHE A C 1
ATOM 1486 O O . PHE A 1 193 ? -11.340 16.028 -4.473 1.00 85.06 193 PHE A O 1
ATOM 1493 N N . TRP A 1 194 ? -9.827 14.462 -3.927 1.00 81.06 194 TRP A N 1
ATOM 1494 C CA . TRP A 1 194 ? -9.987 14.638 -2.494 1.00 81.06 194 TRP A CA 1
ATOM 1495 C C . TRP A 1 194 ? -9.549 16.033 -2.031 1.00 81.06 194 TRP A C 1
ATOM 1497 O O . TRP A 1 194 ? -10.276 16.689 -1.291 1.00 81.06 194 TRP A O 1
ATOM 1507 N N . PHE A 1 195 ? -8.420 16.543 -2.531 1.00 77.25 195 PHE A N 1
ATOM 1508 C CA . PHE A 1 195 ? -7.958 17.896 -2.218 1.00 77.25 195 PHE A CA 1
ATOM 1509 C C . PHE A 1 195 ? -8.957 18.968 -2.678 1.00 77.25 195 PHE A C 1
ATOM 1511 O O . PHE A 1 195 ? -9.233 19.915 -1.942 1.00 77.25 195 PHE A O 1
ATOM 1518 N N . LEU A 1 196 ? -9.554 18.796 -3.862 1.00 78.12 196 LEU A N 1
ATOM 1519 C CA . LEU A 1 196 ? -10.586 19.697 -4.379 1.00 78.12 196 LEU A CA 1
ATOM 1520 C C . LEU A 1 196 ? -11.846 19.688 -3.498 1.00 78.12 196 LEU A C 1
ATOM 1522 O O . LEU A 1 196 ? -12.430 20.744 -3.239 1.00 78.12 196 LEU A O 1
ATOM 1526 N N . ILE A 1 197 ? -12.246 18.514 -3.005 1.00 75.19 197 ILE A N 1
ATOM 1527 C CA . ILE A 1 197 ? -13.359 18.363 -2.060 1.00 75.19 197 ILE A CA 1
ATOM 1528 C C . ILE A 1 197 ? -13.038 19.043 -0.730 1.00 75.19 197 ILE A C 1
ATOM 1530 O O . ILE A 1 197 ? -13.846 19.841 -0.259 1.00 75.19 197 ILE A O 1
ATOM 1534 N N . SER A 1 198 ? -11.867 18.785 -0.148 1.00 66.88 198 SER A N 1
ATOM 1535 C CA . SER A 1 198 ? -11.447 19.393 1.119 1.00 66.88 198 SER A CA 1
ATOM 1536 C C . SER A 1 198 ? -11.366 20.918 1.024 1.00 66.88 198 SER A C 1
ATOM 1538 O O . SER A 1 198 ? -11.824 21.613 1.931 1.00 66.88 198 SER A O 1
ATOM 1540 N N . PHE A 1 199 ? -10.883 21.444 -0.108 1.00 68.12 199 PHE A N 1
ATOM 1541 C CA . PHE A 1 199 ? -10.878 22.879 -0.399 1.00 68.12 199 PHE A CA 1
ATOM 1542 C C . PHE A 1 199 ? -12.300 23.452 -0.508 1.00 68.12 199 PHE A C 1
ATOM 1544 O O . PHE A 1 199 ? -12.584 24.513 0.042 1.00 68.12 199 PHE A O 1
ATOM 1551 N N . THR A 1 200 ? -13.217 22.734 -1.165 1.00 68.62 200 THR A N 1
ATOM 1552 C CA . THR A 1 200 ? -14.625 23.151 -1.312 1.00 68.62 200 THR A CA 1
ATOM 1553 C C . THR A 1 200 ? -15.388 23.103 0.016 1.00 68.62 200 THR A C 1
ATOM 1555 O O . THR A 1 200 ? -16.220 23.966 0.283 1.00 68.62 200 THR A O 1
ATOM 1558 N N . LEU A 1 201 ? -15.095 22.116 0.867 1.00 65.19 201 LEU A N 1
ATOM 1559 C CA . LEU A 1 201 ? -15.706 21.941 2.188 1.00 65.19 201 LEU A CA 1
ATOM 1560 C C . LEU A 1 201 ? -15.066 22.819 3.276 1.00 65.19 201 LEU A C 1
ATOM 1562 O O . LEU A 1 201 ? -15.523 22.797 4.416 1.00 65.19 201 LEU A O 1
ATOM 1566 N N . GLY A 1 202 ? -14.028 23.599 2.950 1.00 55.62 202 GLY A N 1
ATOM 1567 C CA . GLY A 1 202 ? -13.373 24.506 3.895 1.00 55.62 202 GLY A CA 1
ATOM 1568 C C . GLY A 1 202 ? -12.568 23.802 4.993 1.00 55.62 202 GLY A C 1
ATOM 1569 O O . GLY A 1 202 ? -12.226 24.434 5.994 1.00 55.62 202 GLY A O 1
ATOM 1570 N N . PHE A 1 203 ? -12.240 22.515 4.825 1.00 55.66 203 PHE A N 1
ATOM 1571 C CA . PHE A 1 203 ? -11.311 21.824 5.716 1.00 55.66 203 PHE A CA 1
ATOM 1572 C C . PHE A 1 203 ? -9.905 22.372 5.459 1.00 55.66 203 PHE A C 1
ATOM 1574 O O . PHE A 1 203 ? -9.256 22.052 4.465 1.00 55.66 203 PHE A O 1
ATOM 1581 N N . SER A 1 204 ? -9.447 23.242 6.360 1.00 45.16 204 SER A N 1
ATOM 1582 C CA . SER A 1 204 ? -8.110 23.835 6.338 1.00 45.16 204 SER A CA 1
ATOM 1583 C C . SER A 1 204 ? -7.056 22.781 6.683 1.00 45.16 204 SER A C 1
ATOM 1585 O O . SER A 1 204 ? -6.515 22.762 7.787 1.00 45.16 204 SER A O 1
ATOM 1587 N N . ILE A 1 205 ? -6.750 21.887 5.747 1.00 49.50 205 ILE A N 1
ATOM 1588 C CA . ILE A 1 205 ? -5.580 21.018 5.859 1.00 49.50 205 ILE A CA 1
ATOM 1589 C C . ILE A 1 205 ? -4.386 21.903 5.537 1.00 49.50 205 ILE A C 1
ATOM 1591 O O . ILE A 1 205 ? -4.128 22.244 4.383 1.00 49.50 205 ILE A O 1
ATOM 1595 N N . SER A 1 206 ? -3.711 22.347 6.593 1.00 40.41 206 SER A N 1
ATOM 1596 C CA . SER A 1 206 ? -2.515 23.173 6.503 1.00 40.41 206 SER A CA 1
ATOM 1597 C C . SER A 1 206 ? -1.409 22.349 5.843 1.00 40.41 206 SER A C 1
ATOM 1599 O O . SER A 1 206 ? -0.707 21.588 6.506 1.00 40.41 206 SER A O 1
ATOM 1601 N N . LEU A 1 207 ? -1.288 22.452 4.518 1.00 46.16 207 LEU A N 1
ATOM 1602 C CA . LEU A 1 207 ? -0.156 21.919 3.771 1.00 46.16 207 LEU A CA 1
ATOM 1603 C C . LEU A 1 207 ? 1.030 22.855 4.037 1.00 46.16 207 LEU A C 1
ATOM 1605 O O . LEU A 1 207 ? 1.253 23.813 3.300 1.00 46.16 207 LEU A O 1
ATOM 1609 N N . SER A 1 208 ? 1.726 22.622 5.148 1.00 38.44 208 SER A N 1
ATOM 1610 C CA . SER A 1 208 ? 3.034 23.219 5.412 1.00 38.44 208 SER A CA 1
ATOM 1611 C C . SER A 1 208 ? 4.136 22.175 5.349 1.00 38.44 208 SER A C 1
ATOM 1613 O O . SER A 1 208 ? 3.825 20.957 5.407 1.00 38.44 208 SER A O 1
#

Organism: Oncorhynchus mykiss (NCBI:txid8022)

Nearest PDB structures (foldseek):
  2xwu-assembly1_B  TM=9.484E-01  e=1.770E-13  Homo sapiens
  3zjy-assembly3_G  TM=9.444E-01  e=1.325E-13  Homo sapiens
  3zjy-assembly1_B  TM=9.525E-01  e=3.653E-13  Homo sapiens
  2x19-assembly1_B  TM=9.370E-01  e=4.431E-13  Homo sapiens
  3zjy-assembly2_E  TM=9.072E-01  e=7.067E-11  Homo sapiens

Solvent-accessible surface area (backbone atoms only — not comparable to full-atom values): 12366 Å² total; per-residue (Å²): 127,70,67,63,55,58,74,71,67,62,93,66,91,81,82,69,88,48,74,72,57,49,55,54,49,54,51,51,52,52,52,52,35,54,49,44,67,64,62,52,66,83,76,69,75,84,83,75,82,85,83,91,82,83,90,77,87,70,75,82,73,77,92,62,79,56,67,67,56,54,51,50,51,55,52,47,56,52,50,51,58,49,41,75,75,36,59,88,35,69,68,57,50,44,52,52,33,55,33,50,41,53,33,47,71,58,43,47,76,78,38,52,91,48,44,53,63,49,25,54,51,49,44,56,44,41,74,71,48,74,49,34,54,55,38,51,37,52,38,50,49,49,70,72,38,60,88,36,78,87,61,30,62,42,49,52,54,30,52,54,50,54,47,54,55,47,53,55,48,47,74,76,46,64,77,82,45,57,61,42,51,52,34,47,51,53,35,51,51,50,54,52,53,50,52,53,48,34,61,73,71,64,55,83,74,79,88,121